Protein 3WWH (pdb70)

Foldseek 3Di:
DPPDQQVRQDFADDLVDPLAHADDDGWDRVQQLAQKWKAWPRDTGHPVPQDDDCLFCCNVVVQKFKFKWKAGQQWIFQLVVGLVLRCVLCVVSVHDAPDDSVRVVVVQLVSCVSNVRRIKIKMKMKTLAAAPDSPDDPSVRGHMTIMMMIHHQAALDGSVCLAWHFAEEEDDVAAQDDCVVPAQQTHGPPCPRQVVQVVVCVVLVGRWYFHHHPVQWTAAHSQKWKWFAAPQAIETADGRYHPAPLLVLLQVQSVVVPGHYYYDTHHPVRRLATQWMWIAHNRHRIGTHQHYPPRGRNPSGHDDSSVSSRSVRSVCSPDDDVTIHGRDD

Structure (mmCIF, N/CA/C/O backbone):
data_3WWH
#
_entry.id   3WWH
#
_cell.length_a   80.620
_cell.length_b   80.620
_cell.length_c   93.880
_cell.angle_alpha   90.00
_cell.angle_beta   90.00
_cell.angle_gamma   90.00
#
_symmetry.space_group_name_H-M   'P 42 21 2'
#
loop_
_entity.id
_entity.type
_entity.pdbx_description
1 polymer '(R)-amine transaminase'
2 non-polymer "PYRIDOXAL-5'-PHOSPHATE"
3 non-polymer GLYCEROL
4 water water
#
loop_
_atom_site.group_PDB
_atom_site.id
_atom_site.type_symbol
_atom_site.label_atom_id
_atom_site.label_alt_id
_atom_site.label_comp_id
_atom_site.label_asym_id
_atom_site.label_entity_id
_atom_site.label_seq_id
_atom_site.pdbx_PDB_ins_code
_atom_site.Cartn_x
_atom_site.Cartn_y
_atom_site.Cartn_z
_atom_site.occupancy
_atom_site.B_iso_or_equiv
_atom_site.auth_seq_id
_atom_site.auth_comp_id
_atom_site.auth_asym_id
_atom_site.auth_atom_id
_atom_site.pdbx_PDB_model_num
ATOM 1 N N . ALA A 1 2 ? 7.717 -8.324 41.260 1.00 42.10 2 ALA A N 1
ATOM 2 C CA . ALA A 1 2 ? 8.424 -7.947 40.001 1.00 41.48 2 ALA A CA 1
ATOM 3 C C . ALA A 1 2 ? 9.649 -7.082 40.296 1.00 41.04 2 ALA A C 1
ATOM 4 O O . ALA A 1 2 ? 9.589 -6.187 41.143 1.00 41.37 2 ALA A O 1
ATOM 6 N N . PHE A 1 3 ? 10.756 -7.366 39.605 1.00 40.13 3 PHE A N 1
ATOM 7 C CA . PHE A 1 3 ? 11.992 -6.571 39.708 1.00 40.39 3 PHE A CA 1
ATOM 8 C C . PHE A 1 3 ? 12.503 -6.484 41.149 1.00 42.20 3 PHE A C 1
ATOM 9 O O . PHE A 1 3 ? 12.712 -5.394 41.689 1.00 42.59 3 PHE A O 1
ATOM 17 N N . SER A 1 4 ? 12.717 -7.654 41.749 1.00 44.36 4 SER A N 1
ATOM 18 C CA . SER A 1 4 ? 13.015 -7.772 43.179 1.00 45.89 4 SER A CA 1
ATOM 19 C C . SER A 1 4 ? 14.510 -7.702 43.524 1.00 46.33 4 SER A C 1
ATOM 20 O O . SER A 1 4 ? 14.885 -7.876 44.684 1.00 46.08 4 SER A O 1
ATOM 23 N N . ALA A 1 5 ? 15.355 -7.438 42.529 1.00 46.64 5 ALA A N 1
ATOM 24 C CA . ALA A 1 5 ? 16.809 -7.448 42.722 1.00 47.07 5 ALA A CA 1
ATOM 25 C C . ALA A 1 5 ? 17.303 -6.310 43.630 1.00 47.66 5 ALA A C 1
ATOM 26 O O . ALA A 1 5 ? 17.032 -5.137 43.364 1.00 46.76 5 ALA A O 1
ATOM 28 N N . ASP A 1 6 ? 18.028 -6.672 44.695 1.00 47.90 6 ASP A N 1
ATOM 29 C CA . ASP A 1 6 ? 18.705 -5.702 45.570 1.00 48.36 6 ASP A CA 1
ATOM 30 C C . ASP A 1 6 ? 19.674 -4.825 44.778 1.00 46.96 6 ASP A C 1
ATOM 31 O O . ASP A 1 6 ? 20.052 -5.162 43.654 1.00 45.85 6 ASP A O 1
ATOM 36 N N . THR A 1 7 ? 20.095 -3.716 45.382 1.00 46.48 7 THR A N 1
ATOM 37 C CA . THR A 1 7 ? 21.012 -2.775 44.726 1.00 45.98 7 THR A CA 1
ATOM 38 C C . THR A 1 7 ? 22.292 -3.480 44.251 1.00 44.87 7 THR A C 1
ATOM 39 O O . THR A 1 7 ? 22.814 -3.177 43.178 1.00 44.82 7 THR A O 1
ATOM 43 N N . SER A 1 8 ? 22.779 -4.426 45.055 1.00 44.09 8 SER A N 1
ATOM 44 C CA . SER A 1 8 ? 23.988 -5.190 44.739 1.00 42.56 8 SER A CA 1
ATOM 45 C C . SER A 1 8 ? 23.816 -6.112 43.528 1.00 40.56 8 SER A C 1
ATOM 46 O O . SER A 1 8 ? 24.802 -6.510 42.905 1.00 41.03 8 SER A O 1
ATOM 49 N N . GLU A 1 9 ? 22.568 -6.450 43.207 1.00 37.32 9 GLU A N 1
ATOM 50 C CA . GLU A 1 9 ? 22.257 -7.367 42.111 1.00 35.29 9 GLU A CA 1
ATOM 51 C C . GLU A 1 9 ? 21.949 -6.632 40.810 1.00 32.61 9 GLU A C 1
ATOM 52 O O . GLU A 1 9 ? 21.858 -7.262 39.752 1.00 31.39 9 GLU A O 1
ATOM 58 N N . ILE A 1 10 ? 21.748 -5.318 40.885 1.00 29.52 10 ILE A N 1
ATOM 59 C CA . ILE A 1 10 ? 21.507 -4.529 39.678 1.00 27.62 10 ILE A CA 1
ATOM 60 C C . ILE A 1 10 ? 22.823 -4.399 38.916 1.00 26.55 10 ILE A C 1
ATOM 61 O O . ILE A 1 10 ? 23.849 -4.057 39.497 1.00 26.34 10 ILE A O 1
ATOM 66 N N . VAL A 1 11 ? 22.786 -4.699 37.623 1.00 25.01 11 VAL A N 1
ATOM 67 C CA . VAL A 1 11 ? 23.951 -4.568 36.751 1.00 24.59 11 VAL A CA 1
ATOM 68 C C . VAL A 1 11 ? 23.872 -3.194 36.089 1.00 23.33 11 VAL A C 1
ATOM 69 O O . VAL A 1 11 ? 22.970 -2.933 35.280 1.00 23.44 11 VAL A O 1
ATOM 73 N N . TYR A 1 12 ? 24.814 -2.322 36.439 1.00 22.31 12 TYR A N 1
ATOM 74 C CA . TYR A 1 12 ? 24.820 -0.948 35.953 1.00 22.02 12 TYR A CA 1
ATOM 75 C C . TYR A 1 12 ? 26.140 -0.504 35.309 1.00 21.62 12 TYR A C 1
ATOM 76 O O . TYR A 1 12 ? 26.237 0.630 34.848 1.00 20.86 12 TYR A O 1
ATOM 85 N N . THR A 1 13 ? 27.148 -1.382 35.292 1.00 21.90 13 THR A N 1
ATOM 86 C CA . THR A 1 13 ? 28.388 -1.159 34.536 1.00 22.36 13 THR A CA 1
ATOM 87 C C . THR A 1 13 ? 28.848 -2.429 33.840 1.00 22.85 13 THR A C 1
ATOM 88 O O . THR A 1 13 ? 28.428 -3.536 34.196 1.00 22.87 13 THR A O 1
ATOM 92 N N . HIS A 1 14 ? 29.698 -2.247 32.833 1.00 23.24 14 HIS A N 1
ATOM 93 C CA . HIS A 1 14 ? 30.314 -3.345 32.094 1.00 24.02 14 HIS A CA 1
ATOM 94 C C . HIS A 1 14 ? 31.724 -2.960 31.700 1.00 24.07 14 HIS A C 1
ATOM 95 O O . HIS A 1 14 ? 32.012 -1.774 31.497 1.00 24.01 14 HIS A O 1
ATOM 102 N N . ASP A 1 15 ? 32.589 -3.965 31.587 1.00 24.48 15 ASP A N 1
ATOM 103 C CA . ASP A 1 15 ? 33.845 -3.826 30.861 1.00 25.28 15 ASP A CA 1
ATOM 104 C C . ASP A 1 15 ? 33.515 -4.033 29.398 1.00 23.91 15 ASP A C 1
ATOM 105 O O . ASP A 1 15 ? 33.108 -5.125 29.006 1.00 24.39 15 ASP A O 1
ATOM 110 N N . THR A 1 16 ? 33.670 -2.983 28.592 1.00 22.52 16 THR A N 1
ATOM 111 C CA . THR A 1 16 ? 33.184 -2.998 27.211 1.00 21.99 16 THR A CA 1
ATOM 112 C C . THR A 1 16 ? 34.159 -3.636 26.234 1.00 21.74 16 THR A C 1
ATOM 113 O O . THR A 1 16 ? 33.760 -4.109 25.175 1.00 21.80 16 THR A O 1
ATOM 117 N N . GLY A 1 17 ? 35.443 -3.610 26.579 1.00 22.07 17 GLY A N 1
ATOM 118 C CA . GLY A 1 17 ? 36.487 -4.069 25.675 1.00 22.05 17 GLY A CA 1
ATOM 119 C C . GLY A 1 17 ? 36.742 -3.115 24.525 1.00 21.61 17 GLY A C 1
ATOM 120 O O . GLY A 1 17 ? 37.443 -3.461 23.574 1.00 21.84 17 GLY A O 1
ATOM 121 N N . LEU A 1 18 ? 36.152 -1.920 24.603 1.00 21.10 18 LEU A N 1
ATOM 122 C CA . LEU A 1 18 ? 36.267 -0.910 23.569 1.00 20.81 18 LEU A CA 1
ATOM 123 C C . LEU A 1 18 ? 36.799 0.350 24.225 1.00 21.04 18 LEU A C 1
ATOM 124 O O . LEU A 1 18 ? 36.200 0.855 25.172 1.00 21.06 18 LEU A O 1
ATOM 129 N N . ASP A 1 19 ? 37.925 0.852 23.736 1.00 21.58 19 ASP A N 1
ATOM 130 C CA . ASP A 1 19 ? 38.591 1.995 24.367 1.00 21.79 19 ASP A CA 1
ATOM 131 C C . ASP A 1 19 ? 37.756 3.273 24.369 1.00 20.96 19 ASP A C 1
ATOM 132 O O . ASP A 1 19 ? 38.005 4.150 25.182 1.00 20.69 19 ASP A O 1
ATOM 137 N N . TYR A 1 20 ? 36.788 3.382 23.455 1.00 20.44 20 TYR A N 1
ATOM 138 C CA . TYR A 1 20 ? 35.981 4.600 23.336 1.00 19.93 20 TYR A CA 1
ATOM 139 C C . TYR A 1 20 ? 34.647 4.506 24.089 1.00 19.05 20 TYR A C 1
ATOM 140 O O . TYR A 1 20 ? 33.898 5.469 24.102 1.00 18.68 20 TYR A O 1
ATOM 149 N N . ILE A 1 21 ? 34.350 3.362 24.711 1.00 18.44 21 ILE A N 1
ATOM 150 C CA . ILE A 1 21 ? 33.166 3.256 25.574 1.00 18.06 21 ILE A CA 1
ATOM 151 C C . ILE A 1 21 ? 33.593 2.833 26.971 1.00 17.86 21 ILE A C 1
ATOM 152 O O . ILE A 1 21 ? 33.995 1.699 27.182 1.00 17.85 21 ILE A O 1
ATOM 157 N N . THR A 1 22 ? 33.473 3.750 27.922 1.00 17.64 22 THR A N 1
ATOM 158 C CA . THR A 1 22 ? 33.882 3.492 29.293 1.00 17.72 22 THR A CA 1
ATOM 159 C C . THR A 1 22 ? 32.822 4.000 30.259 1.00 17.40 22 THR A C 1
ATOM 160 O O . THR A 1 22 ? 32.472 5.180 30.246 1.00 17.07 22 THR A O 1
ATOM 164 N N . TYR A 1 23 ? 32.315 3.090 31.088 1.00 17.16 23 TYR A N 1
ATOM 165 C CA . TYR A 1 23 ? 31.347 3.430 32.115 1.00 17.19 23 TYR A CA 1
ATOM 166 C C . TYR A 1 23 ? 32.028 4.208 33.245 1.00 17.80 23 TYR A C 1
ATOM 167 O O . TYR A 1 23 ? 33.251 4.210 33.363 1.00 17.69 23 TYR A O 1
ATOM 176 N N . SER A 1 24 ? 31.223 4.836 34.096 1.00 18.45 24 SER A N 1
ATOM 177 C CA . SER A 1 24 ? 31.720 5.511 35.276 1.00 19.43 24 SER A CA 1
ATOM 178 C C . SER A 1 24 ? 32.092 4.489 36.335 1.00 20.86 24 SER A C 1
ATOM 179 O O . SER A 1 24 ? 31.547 3.387 36.362 1.00 20.64 24 SER A O 1
ATOM 182 N N . ASP A 1 25 ? 33.039 4.869 37.189 1.00 22.68 25 ASP A N 1
ATOM 183 C CA . ASP A 1 25 ?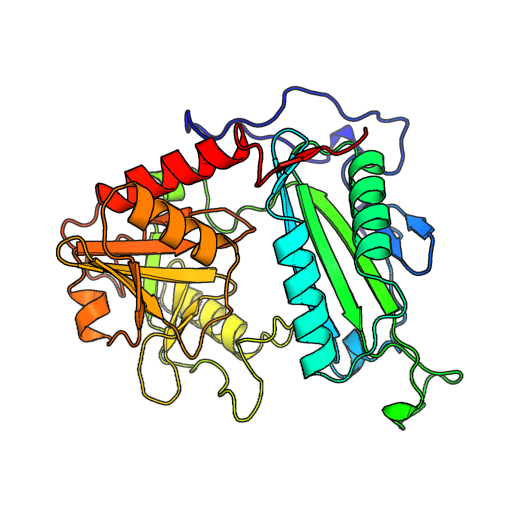 33.516 4.032 38.271 1.00 24.23 25 ASP A CA 1
ATOM 184 C C . ASP A 1 25 ? 32.901 4.563 39.564 1.00 23.79 25 ASP A C 1
ATOM 185 O O . ASP A 1 25 ? 33.324 5.602 40.075 1.00 24.60 25 ASP A O 1
ATOM 190 N N . TYR A 1 26 ? 31.883 3.858 40.056 1.00 23.52 26 TYR A N 1
ATOM 191 C CA . TYR A 1 26 ? 31.122 4.271 41.239 1.00 22.79 26 TYR A CA 1
ATOM 192 C C . TYR A 1 26 ? 30.264 3.131 41.785 1.00 23.74 26 TYR A C 1
ATOM 193 O O . TYR A 1 26 ? 30.042 2.124 41.108 1.00 23.63 26 TYR A O 1
ATOM 202 N N . GLU A 1 27 ? 29.784 3.309 43.013 1.00 24.60 27 GLU A N 1
ATOM 203 C CA . GLU A 1 27 ? 28.902 2.352 43.668 1.00 25.95 27 GLU A CA 1
ATOM 204 C C . GLU A 1 27 ? 27.548 3.005 43.920 1.00 25.30 27 GLU A C 1
ATOM 205 O O . GLU A 1 27 ? 27.479 4.191 44.224 1.00 24.89 27 GLU A O 1
ATOM 211 N N . LEU A 1 28 ? 26.480 2.225 43.779 1.00 24.63 28 LEU A N 1
ATOM 212 C CA . LEU A 1 28 ? 25.138 2.663 44.153 1.00 24.37 28 LEU A CA 1
ATOM 213 C C . LEU A 1 28 ? 25.038 2.641 45.682 1.00 25.08 28 LEU A C 1
ATOM 214 O O . LEU A 1 28 ? 25.703 1.837 46.333 1.00 26.51 28 LEU A O 1
ATOM 219 N N . ASP A 1 29 ? 24.239 3.540 46.250 1.00 24.99 29 ASP A N 1
ATOM 220 C CA . ASP A 1 29 ? 24.008 3.583 47.693 1.00 25.28 29 ASP A CA 1
ATOM 221 C C . ASP A 1 29 ? 22.905 2.583 48.034 1.00 25.31 29 ASP A C 1
ATOM 222 O O . ASP A 1 29 ? 21.761 2.761 47.631 1.00 24.55 29 ASP A O 1
ATOM 227 N N . PRO A 1 30 ? 23.240 1.522 48.785 1.00 26.01 30 PRO A N 1
ATOM 228 C CA . PRO A 1 30 ? 22.213 0.527 49.083 1.00 25.95 30 PRO A CA 1
ATOM 229 C C . PRO A 1 30 ? 21.107 1.034 50.001 1.00 25.19 30 PRO A C 1
ATOM 230 O O . PRO A 1 30 ? 20.042 0.426 50.049 1.00 26.15 30 PRO A O 1
ATOM 234 N N . ALA A 1 31 ? 21.353 2.132 50.710 1.00 24.09 31 ALA A N 1
ATOM 235 C CA . ALA A 1 31 ? 20.326 2.735 51.553 1.00 23.78 31 ALA A CA 1
ATOM 236 C C . ALA A 1 31 ? 19.298 3.553 50.762 1.00 22.64 31 ALA A C 1
ATOM 237 O O . ALA A 1 31 ? 18.308 3.990 51.320 1.00 23.48 31 ALA A O 1
ATOM 239 N N . ASN A 1 32 ? 19.528 3.748 49.465 1.00 21.60 32 ASN A N 1
ATOM 240 C CA . ASN A 1 32 ? 18.604 4.493 48.620 1.00 20.44 32 ASN A CA 1
ATOM 241 C C . ASN A 1 32 ? 17.743 3.497 47.836 1.00 19.80 32 ASN A C 1
ATOM 242 O O . ASN A 1 32 ? 18.272 2.808 46.978 1.00 19.24 32 ASN A O 1
ATOM 247 N N . PRO A 1 33 ? 16.434 3.394 48.149 1.00 19.19 33 PRO A N 1
ATOM 248 C CA . PRO A 1 33 ? 15.546 2.425 47.489 1.00 18.61 33 PRO A CA 1
ATOM 249 C C . PRO A 1 33 ? 15.375 2.653 45.986 1.00 17.85 33 PRO A C 1
ATOM 250 O O . PRO A 1 33 ? 14.953 1.739 45.284 1.00 17.87 33 PRO A O 1
ATOM 254 N N . LEU A 1 34 ? 15.679 3.863 45.522 1.00 17.03 34 LEU A N 1
ATOM 255 C CA . LEU A 1 34 ? 15.597 4.201 44.099 1.00 16.41 34 LEU A CA 1
A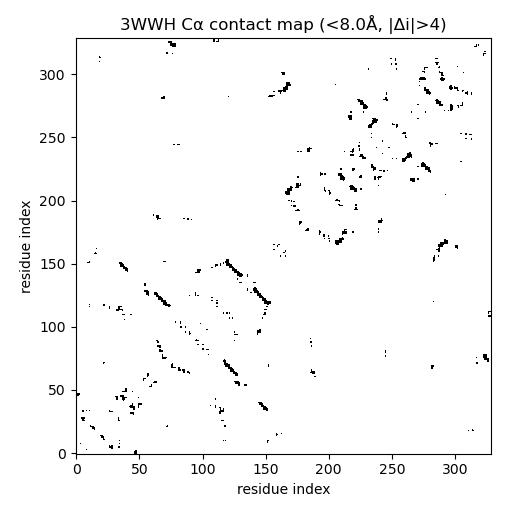TOM 256 C C . LEU A 1 34 ? 16.919 4.020 43.356 1.00 16.04 34 LEU A C 1
ATOM 257 O O . LEU A 1 34 ? 16.967 4.134 42.131 1.00 15.51 34 LEU A O 1
ATOM 262 N N . ALA A 1 35 ? 17.996 3.733 44.073 1.00 15.81 35 ALA A N 1
ATOM 263 C CA . ALA A 1 35 ? 19.290 3.516 43.443 1.00 15.63 35 ALA A CA 1
ATOM 264 C C . ALA A 1 35 ? 19.210 2.402 42.396 1.00 15.35 35 ALA A C 1
ATOM 265 O O . ALA A 1 35 ? 18.694 1.315 42.666 1.00 15.90 35 ALA A O 1
ATOM 267 N N . GLY A 1 36 ? 19.698 2.696 41.196 1.00 14.71 36 GLY A N 1
ATOM 268 C CA . GLY A 1 36 ? 19.816 1.715 40.126 1.00 14.29 36 GLY A CA 1
ATOM 269 C C . GLY A 1 36 ? 18.630 1.634 39.186 1.00 13.85 36 GLY A C 1
ATOM 270 O O . GLY A 1 36 ? 18.676 0.904 38.194 1.00 13.81 36 GLY A O 1
ATOM 271 N N . GLY A 1 37 ? 17.568 2.381 39.487 1.00 13.56 37 GLY A N 1
ATOM 272 C CA . GLY A 1 37 ? 16.378 2.388 38.638 1.00 13.29 37 GLY A CA 1
ATOM 273 C C . GLY A 1 37 ? 15.144 2.880 39.365 1.00 13.21 37 GLY A C 1
ATOM 274 O O . GLY A 1 37 ? 14.947 2.584 40.541 1.00 13.22 37 GLY A O 1
ATOM 275 N N . ALA A 1 38 ? 14.323 3.663 38.683 1.00 13.08 38 ALA A N 1
ATOM 276 C CA . ALA A 1 38 ? 13.115 4.208 39.273 1.00 13.04 38 ALA A CA 1
ATOM 277 C C . ALA A 1 38 ? 12.219 4.761 38.181 1.00 12.93 38 ALA A C 1
ATOM 278 O O . ALA A 1 38 ? 12.629 4.878 37.018 1.00 12.85 38 ALA A O 1
ATOM 280 N N . ALA A 1 39 ? 11.001 5.107 38.573 1.00 12.96 39 ALA A N 1
ATOM 281 C CA . ALA A 1 39 ? 10.019 5.703 37.691 1.00 12.99 39 ALA A CA 1
ATOM 282 C C . ALA A 1 39 ? 9.394 6.927 38.327 1.00 13.23 39 ALA A C 1
ATOM 283 O O . ALA A 1 39 ? 9.403 7.070 39.561 1.00 13.44 39 ALA A O 1
ATOM 285 N N . TRP A 1 40 ? 8.851 7.802 37.489 1.00 13.32 40 TRP A N 1
ATOM 286 C CA . TRP A 1 40 ? 8.044 8.929 37.949 1.00 13.69 40 TRP A CA 1
ATOM 287 C C . TRP A 1 40 ? 6.660 8.724 37.360 1.00 13.90 40 TRP A C 1
ATOM 288 O O . TRP A 1 40 ? 6.473 8.735 36.147 1.00 13.59 40 TRP A O 1
ATOM 299 N N . ILE A 1 41 ? 5.696 8.483 38.236 1.00 14.28 41 ILE A N 1
ATOM 300 C CA . ILE A 1 41 ? 4.325 8.209 37.828 1.00 14.60 41 ILE A CA 1
ATOM 301 C C . ILE A 1 41 ? 3.370 8.971 38.720 1.00 15.42 41 ILE A C 1
ATOM 302 O O . ILE A 1 41 ? 3.417 8.818 39.939 1.00 15.18 41 ILE A O 1
ATOM 307 N N . GLU A 1 42 ? 2.515 9.789 38.113 1.00 16.07 42 GLU A N 1
ATOM 308 C CA . GLU A 1 42 ? 1.539 10.589 38.866 1.00 17.42 42 GLU A CA 1
ATOM 309 C C . GLU A 1 42 ? 2.141 11.333 40.058 1.00 17.27 42 GLU A C 1
ATOM 310 O O . GLU A 1 42 ? 1.565 11.357 41.160 1.00 17.01 42 GLU A O 1
ATOM 316 N N . GLY A 1 43 ? 3.306 11.940 39.842 1.00 17.12 43 GLY A N 1
ATOM 317 C CA . GLY A 1 43 ? 3.946 12.783 40.865 1.00 17.02 43 GLY A CA 1
ATOM 318 C C . GLY A 1 43 ? 4.852 12.071 41.862 1.00 16.75 43 GLY A C 1
ATOM 319 O O . GLY A 1 43 ? 5.535 12.728 42.657 1.00 17.82 43 GLY A O 1
ATOM 320 N N . ALA A 1 44 ? 4.871 10.739 41.832 1.00 16.37 44 ALA A N 1
ATOM 321 C CA . ALA A 1 44 ? 5.688 9.963 42.759 1.00 16.04 44 ALA A CA 1
ATOM 322 C C . ALA A 1 44 ? 6.905 9.380 42.058 1.00 15.64 44 ALA A C 1
ATOM 323 O O . ALA A 1 44 ? 6.809 8.894 40.928 1.00 15.74 44 ALA A O 1
ATOM 325 N N . PHE A 1 45 ? 8.042 9.457 42.739 1.00 15.49 45 PHE A N 1
ATOM 326 C CA . PHE A 1 45 ? 9.245 8.711 42.382 1.00 14.96 45 PHE A CA 1
ATOM 327 C C . PHE A 1 45 ? 9.207 7.373 43.123 1.00 15.11 45 PHE A C 1
ATOM 328 O O . PHE A 1 45 ? 9.181 7.338 44.355 1.00 15.21 45 PHE A O 1
ATOM 336 N N . VAL A 1 46 ? 9.243 6.274 42.379 1.00 14.89 46 VAL A N 1
ATOM 337 C CA . VAL A 1 46 ? 8.999 4.939 42.928 1.00 14.93 46 VAL A CA 1
ATOM 338 C C . VAL A 1 46 ? 9.998 3.940 42.356 1.00 14.93 46 VAL A C 1
ATOM 339 O O . VAL A 1 46 ? 10.457 4.115 41.214 1.00 14.56 46 VAL A O 1
ATOM 343 N N . PRO A 1 47 ? 10.329 2.882 43.120 1.00 15.06 47 PRO A N 1
ATOM 344 C CA . PRO A 1 47 ? 11.194 1.846 42.564 1.00 15.13 47 PRO A CA 1
ATOM 345 C C . PRO A 1 47 ? 10.480 1.046 41.474 1.00 15.39 47 PRO A C 1
ATOM 346 O O . PRO A 1 47 ? 9.251 1.045 41.417 1.00 15.04 47 PRO A O 1
ATOM 350 N N . PRO A 1 48 ? 11.246 0.346 40.628 1.00 15.97 48 PRO A N 1
ATOM 351 C CA . PRO A 1 48 ? 10.611 -0.375 39.525 1.00 16.28 48 PRO A CA 1
ATOM 352 C C . PRO A 1 48 ? 9.550 -1.385 39.950 1.00 16.90 48 PRO A C 1
ATOM 353 O O . PRO A 1 48 ? 8.549 -1.533 39.252 1.00 16.76 48 PRO A O 1
ATOM 357 N N . SER A 1 49 ? 9.767 -2.061 41.073 1.00 17.79 49 SER A N 1
ATOM 358 C CA . SER A 1 49 ? 8.760 -2.973 41.645 1.00 18.84 49 SER A CA 1
ATOM 359 C C . SER A 1 49 ? 7.399 -2.322 41.911 1.00 19.15 49 SER A C 1
ATOM 360 O O . SER A 1 49 ? 6.386 -3.017 41.921 1.00 19.81 49 SER A O 1
ATOM 363 N N . GLU A 1 50 ? 7.372 -1.005 42.095 1.00 19.52 50 GLU A N 1
ATOM 364 C CA . GLU A 1 50 ? 6.141 -0.276 42.384 1.00 20.69 50 GLU A CA 1
ATOM 365 C C . GLU A 1 50 ? 5.711 0.626 41.237 1.00 19.21 50 GLU A C 1
ATOM 366 O O . GLU A 1 50 ? 4.779 1.412 41.391 1.00 19.59 50 GLU A O 1
ATOM 372 N N . ALA A 1 51 ? 6.369 0.496 40.088 1.00 17.70 51 ALA A N 1
ATOM 373 C CA . ALA A 1 51 ? 6.141 1.393 38.948 1.00 16.80 51 ALA A CA 1
ATOM 374 C C . ALA A 1 51 ? 5.007 0.872 38.077 1.00 16.32 51 ALA A C 1
ATOM 375 O O . ALA A 1 51 ? 5.208 0.024 37.216 1.00 15.74 51 ALA A O 1
ATOM 377 N N . ARG A 1 52 ? 3.807 1.394 38.305 1.00 16.24 52 ARG A N 1
ATOM 378 C CA . ARG A 1 52 ? 2.604 0.841 37.697 1.00 16.00 52 ARG A CA 1
ATOM 379 C C . ARG A 1 52 ? 1.692 1.977 37.224 1.00 15.39 52 ARG A C 1
ATOM 380 O O . ARG A 1 52 ? 1.633 3.027 37.857 1.00 15.37 52 ARG A O 1
ATOM 388 N N . ILE A 1 53 ? 1.039 1.774 36.082 1.00 14.46 53 ILE A N 1
ATOM 389 C CA . ILE A 1 53 ? 0.134 2.751 35.502 1.00 14.00 53 ILE A CA 1
ATOM 390 C C . ILE A 1 53 ? -1.288 2.192 35.478 1.00 13.77 53 ILE A C 1
ATOM 391 O O . ILE A 1 53 ? -1.472 0.967 35.460 1.00 13.75 53 ILE A O 1
ATOM 396 N N . SER A 1 54 ? -2.295 3.061 35.461 1.00 13.47 54 SER A N 1
ATOM 397 C CA . SER A 1 54 ? -3.683 2.598 35.416 1.00 13.50 54 SER A CA 1
ATOM 398 C C . SER A 1 54 ? -3.915 1.735 34.186 1.00 13.31 54 SER A C 1
ATOM 399 O O . SER A 1 54 ? -3.538 2.111 33.066 1.00 13.04 54 SER A O 1
ATOM 402 N N . ILE A 1 55 ? -4.560 0.585 34.385 1.00 13.32 55 ILE A N 1
ATOM 403 C CA . ILE A 1 55 ? -4.946 -0.264 33.262 1.00 13.18 55 ILE A CA 1
ATOM 404 C C . ILE A 1 55 ? -5.928 0.454 32.328 1.00 13.30 55 ILE A C 1
ATOM 405 O O . ILE A 1 55 ? -6.078 0.086 31.161 1.00 12.88 55 ILE A O 1
ATOM 410 N N . PHE A 1 56 ? -6.584 1.495 32.832 1.00 13.44 56 PHE A N 1
ATOM 411 C CA . PHE A 1 56 ? -7.535 2.276 32.044 1.00 13.83 56 PHE A CA 1
ATOM 412 C C . PHE A 1 56 ? -6.905 3.422 31.261 1.00 13.85 56 PHE A C 1
ATOM 413 O O . PHE A 1 56 ? -7.595 4.132 30.546 1.00 14.20 56 PHE A O 1
ATOM 421 N N . ASP A 1 57 ? -5.602 3.593 31.393 1.00 13.74 57 ASP A N 1
ATOM 422 C CA . ASP A 1 57 ? -4.902 4.595 30.596 1.00 13.65 57 ASP A CA 1
ATOM 423 C C . ASP A 1 57 ? -4.998 4.195 29.120 1.00 13.47 57 ASP A C 1
ATOM 424 O O . ASP A 1 57 ? -4.711 3.054 28.738 1.00 13.28 57 ASP A O 1
ATOM 429 N N . GLN A 1 58 ? -5.390 5.152 28.297 1.00 13.53 58 GLN A N 1
ATOM 430 C CA . GLN A 1 58 ? -5.536 4.919 26.860 1.00 13.46 58 GLN A CA 1
ATOM 431 C C . GLN A 1 58 ? -4.202 4.648 26.173 1.00 12.98 58 GLN A C 1
ATOM 432 O O . GLN A 1 58 ? -4.167 4.095 25.067 1.00 12.75 58 GLN A O 1
ATOM 438 N N . GLY A 1 59 ? -3.109 5.041 26.822 1.00 12.71 59 GLY A N 1
ATOM 439 C CA . GLY A 1 59 ? -1.788 4.629 26.383 1.00 12.31 59 GLY A CA 1
ATOM 440 C C . GLY A 1 59 ? -1.610 3.116 26.331 1.00 12.18 59 GLY A C 1
ATOM 441 O O . GLY A 1 59 ? -0.815 2.606 25.541 1.00 11.99 59 GLY A O 1
ATOM 442 N N . TYR A 1 60 ? -2.324 2.402 27.203 1.00 12.24 60 TYR A N 1
ATOM 443 C CA . TYR A 1 60 ? -2.405 0.945 27.142 1.00 12.23 60 TYR A CA 1
ATOM 444 C C . TYR A 1 60 ? -3.557 0.533 26.214 1.00 12.57 60 TYR A C 1
ATOM 445 O O . TYR A 1 60 ? -3.339 -0.117 25.195 1.00 12.56 60 TYR A O 1
ATOM 454 N N . LEU A 1 61 ? -4.775 0.952 26.540 1.00 13.04 61 LEU A N 1
ATOM 455 C CA . LEU A 1 61 ? -5.972 0.383 25.903 1.00 13.43 61 LEU A CA 1
ATOM 456 C C . LEU A 1 61 ? -6.102 0.646 24.412 1.00 13.54 61 LEU A C 1
ATOM 457 O O . LEU A 1 61 ? -6.758 -0.123 23.710 1.00 13.60 61 LEU A O 1
ATOM 462 N N . HIS A 1 62 ? -5.510 1.738 23.937 1.00 13.52 62 HIS A N 1
ATOM 463 C CA . HIS A 1 62 ? -5.515 2.045 22.510 1.00 13.64 62 HIS A CA 1
ATOM 464 C C . HIS A 1 62 ? -4.167 2.534 21.990 1.00 13.22 62 HIS A C 1
ATOM 465 O O . HIS A 1 62 ? -4.098 3.182 20.937 1.00 12.89 62 HIS A O 1
ATOM 472 N N . SER A 1 63 ? -3.097 2.175 22.692 1.00 12.81 63 SER A N 1
ATOM 473 C CA . SER A 1 63 ? -1.740 2.666 22.410 1.00 12.62 63 SER A CA 1
ATOM 474 C C . SER A 1 63 ? -1.747 4.141 21.988 1.00 12.52 63 SER A C 1
ATOM 475 O O . SER A 1 63 ? -1.086 4.555 21.020 1.00 12.43 63 SER A O 1
ATOM 478 N N . ASP A 1 64 ? -2.511 4.928 22.730 1.00 12.42 64 ASP A N 1
ATOM 479 C CA . ASP A 1 64 ? -2.739 6.317 22.420 1.00 12.44 64 ASP A CA 1
ATOM 480 C C . ASP A 1 64 ? -1.719 7.129 23.199 1.00 12.11 64 ASP A C 1
ATOM 481 O O . ASP A 1 64 ? -2.027 7.745 24.234 1.00 11.96 64 ASP A O 1
ATOM 486 N N . VAL A 1 65 ? -0.500 7.100 22.689 1.00 11.91 65 VAL A N 1
ATOM 487 C CA . VAL A 1 65 ? 0.666 7.563 23.407 1.00 11.82 65 VAL A CA 1
ATOM 488 C C . VAL A 1 65 ? 1.829 7.815 22.447 1.00 11.64 65 VAL A C 1
ATOM 489 O O . VAL A 1 65 ? 1.972 7.128 21.445 1.00 11.41 65 VAL A O 1
ATOM 493 N N . THR A 1 66 ? 2.660 8.798 22.785 1.00 11.54 66 THR A N 1
ATOM 494 C CA . THR A 1 66 ? 3.948 8.974 22.117 1.00 11.39 66 THR A CA 1
ATOM 495 C C . THR A 1 66 ? 5.024 9.009 23.205 1.00 11.39 66 THR A C 1
ATOM 496 O O . THR A 1 66 ? 4.712 9.071 24.393 1.00 11.63 66 THR A O 1
ATOM 500 N N . TYR A 1 67 ? 6.280 8.961 22.797 1.00 11.38 67 TYR A N 1
ATOM 501 C CA . TYR A 1 67 ? 7.371 8.917 23.770 1.00 11.26 67 TYR A CA 1
ATOM 502 C C . TYR A 1 67 ? 8.683 9.313 23.150 1.00 11.17 67 TYR A C 1
ATOM 503 O O . TYR A 1 67 ? 8.795 9.459 21.956 1.00 11.20 67 TYR A O 1
ATOM 512 N N . THR A 1 68 ? 9.682 9.482 23.998 1.00 11.01 68 THR A N 1
ATOM 513 C CA . THR A 1 68 ? 11.045 9.452 23.568 1.00 11.01 68 THR A CA 1
ATOM 514 C C . THR A 1 68 ? 11.895 8.753 24.592 1.00 11.01 68 THR A C 1
ATOM 515 O O . THR A 1 68 ? 11.488 8.615 25.742 1.00 10.99 68 THR A O 1
ATOM 519 N N . VAL A 1 69 ? 13.061 8.294 24.167 1.00 10.93 69 VAL A N 1
ATOM 520 C CA . VAL A 1 69 ? 14.069 7.785 25.079 1.00 10.97 69 VAL A CA 1
ATOM 521 C C . VAL A 1 69 ? 15.335 8.618 24.885 1.00 11.04 69 VAL A C 1
ATOM 522 O O . VAL A 1 69 ? 15.867 8.702 23.766 1.00 11.23 69 VAL A O 1
ATOM 526 N N . PHE A 1 70 ? 15.824 9.230 25.963 1.00 11.29 70 PHE A N 1
ATOM 527 C CA . PHE A 1 70 ? 17.141 9.837 25.942 1.00 11.35 70 PHE A CA 1
ATOM 528 C C . PHE A 1 70 ? 18.042 9.009 26.841 1.00 11.56 70 PHE A C 1
ATOM 529 O O . PHE A 1 70 ? 17.556 8.185 27.621 1.00 11.55 70 PHE A O 1
ATOM 537 N N . HIS A 1 71 ? 19.345 9.200 26.698 1.00 11.85 71 HIS A N 1
ATOM 538 C CA . HIS A 1 71 ? 20.284 8.488 27.531 1.00 12.06 71 HIS A CA 1
ATOM 539 C C . HIS A 1 71 ? 21.165 9.469 28.271 1.00 12.21 71 HIS A C 1
ATOM 540 O O . HIS A 1 71 ? 21.254 10.632 27.914 1.00 12.09 71 HIS A O 1
ATOM 547 N N . VAL A 1 72 ? 21.755 8.959 29.337 1.00 12.23 72 VAL A N 1
ATOM 548 C CA . VAL A 1 72 ? 22.738 9.653 30.143 1.00 12.50 72 VAL A CA 1
ATOM 549 C C . VAL A 1 72 ? 24.023 8.850 30.036 1.00 12.50 72 VAL A C 1
ATOM 550 O O . VAL A 1 72 ? 24.001 7.624 30.132 1.00 12.25 72 VAL A O 1
ATOM 554 N N . TRP A 1 73 ? 25.136 9.540 29.825 1.00 12.66 73 TRP A N 1
ATOM 555 C CA . TRP A 1 73 ? 26.449 8.907 29.744 1.00 13.02 73 TRP A CA 1
ATOM 556 C C . TRP A 1 73 ? 27.450 9.712 30.552 1.00 13.48 73 TRP A C 1
ATOM 557 O O . TRP A 1 73 ? 27.538 10.919 30.394 1.00 13.50 73 TRP A O 1
ATOM 568 N N . ASN A 1 74 ? 28.201 9.032 31.415 1.00 13.85 74 ASN A N 1
ATOM 569 C CA . ASN A 1 74 ? 29.143 9.706 32.306 1.00 14.24 74 ASN A CA 1
ATOM 570 C C . ASN A 1 74 ? 28.509 10.932 32.987 1.00 14.06 74 ASN A C 1
ATOM 571 O O . ASN A 1 74 ? 29.115 12.007 33.060 1.00 14.32 74 ASN A O 1
ATOM 576 N N . GLY A 1 75 ? 27.275 10.756 33.460 1.00 13.97 75 GLY A N 1
ATOM 577 C CA . GLY A 1 75 ? 26.557 11.771 34.240 1.00 13.95 75 GLY A CA 1
ATOM 578 C C . GLY A 1 75 ? 25.930 12.928 33.477 1.00 14.07 75 GLY A C 1
ATOM 579 O O . GLY A 1 75 ? 25.460 13.889 34.080 1.00 14.35 75 GLY A O 1
ATOM 580 N N . ASN A 1 76 ? 25.917 12.846 32.150 1.00 14.07 76 ASN A N 1
ATOM 581 C CA . ASN A 1 76 ? 25.364 13.899 31.303 1.00 14.16 76 ASN A CA 1
ATOM 582 C C . ASN A 1 76 ? 24.292 13.319 30.389 1.00 13.82 76 ASN A C 1
ATOM 583 O O . ASN A 1 76 ? 24.530 12.331 29.701 1.00 13.82 76 ASN A O 1
ATOM 588 N N . ALA A 1 77 ? 23.127 13.960 30.365 1.00 13.57 77 ALA A N 1
ATOM 589 C CA . ALA A 1 77 ? 22.095 13.633 29.392 1.00 13.39 77 ALA A CA 1
ATOM 590 C C . ALA A 1 77 ? 22.576 14.092 28.033 1.00 13.42 77 ALA A C 1
ATOM 591 O O . ALA A 1 77 ? 23.201 15.144 27.922 1.00 13.44 77 ALA A O 1
ATOM 593 N N . PHE A 1 78 ? 22.283 13.293 27.010 1.00 13.32 78 PHE A N 1
ATOM 594 C CA . PHE A 1 78 ? 22.702 13.556 25.646 1.00 13.44 78 PHE A CA 1
ATOM 595 C C . PHE A 1 78 ? 21.548 14.074 24.777 1.00 13.35 78 PHE A C 1
ATOM 596 O O . PHE A 1 78 ? 20.539 13.384 24.567 1.00 13.14 78 PHE A O 1
ATOM 604 N N . ARG A 1 79 ? 21.700 15.306 24.302 1.00 13.36 79 ARG A N 1
ATOM 605 C CA . ARG A 1 79 ? 20.719 15.977 23.444 1.00 13.30 79 ARG A CA 1
ATOM 606 C C . ARG A 1 79 ? 19.314 15.982 24.031 1.00 13.15 79 ARG A C 1
ATOM 607 O O . ARG A 1 79 ? 18.332 15.701 23.349 1.00 12.89 79 ARG A O 1
ATOM 615 N N . LEU A 1 80 ? 19.229 16.317 25.312 1.00 13.31 80 LEU A N 1
ATOM 616 C CA . LEU A 1 80 ? 17.954 16.345 26.011 1.00 13.47 80 LEU A CA 1
ATOM 617 C C . LEU A 1 80 ? 16.984 17.358 25.388 1.00 13.93 80 LEU A C 1
ATOM 618 O O . LEU A 1 80 ? 15.815 17.059 25.209 1.00 13.87 80 LEU A O 1
ATOM 623 N N . ASP A 1 81 ? 17.466 18.547 25.034 1.00 14.52 81 ASP A N 1
ATOM 624 C CA . ASP A 1 81 ? 16.579 19.548 24.446 1.00 15.31 81 ASP A CA 1
ATOM 625 C C . ASP A 1 81 ? 15.943 19.020 23.159 1.00 14.93 81 ASP A C 1
ATOM 626 O O . ASP A 1 81 ? 14.733 19.167 22.965 1.00 14.87 81 ASP A O 1
ATOM 631 N N . ASP A 1 82 ? 16.755 18.410 22.293 1.00 14.86 82 ASP A N 1
ATOM 632 C CA . ASP A 1 82 ? 16.262 17.837 21.033 1.00 14.89 82 ASP A CA 1
ATOM 633 C C . ASP A 1 82 ? 15.196 16.771 21.309 1.00 14.20 82 ASP A C 1
ATOM 634 O O . ASP A 1 82 ? 14.146 16.727 20.666 1.00 14.07 82 ASP A O 1
ATOM 639 N N . HIS A 1 83 ? 15.453 15.926 22.303 1.00 13.73 83 HIS A N 1
ATOM 640 C CA . HIS A 1 83 ? 14.530 14.857 22.640 1.00 13.33 83 HIS A CA 1
ATOM 641 C C . HIS A 1 83 ? 13.170 15.353 23.102 1.00 13.38 83 HIS A C 1
ATOM 642 O O . HIS A 1 83 ? 12.148 14.863 22.652 1.00 13.08 83 HIS A O 1
ATOM 649 N N . ILE A 1 84 ? 13.156 16.302 24.030 1.00 13.80 84 ILE A N 1
ATOM 650 C CA . ILE A 1 84 ? 11.897 16.812 24.555 1.00 14.08 84 ILE A CA 1
ATOM 651 C C . ILE A 1 84 ? 11.178 17.664 23.489 1.00 14.56 84 ILE A C 1
ATOM 652 O O . ILE A 1 84 ? 9.952 17.651 23.402 1.00 14.40 84 ILE A O 1
ATOM 657 N N . GLU A 1 85 ? 11.938 18.356 22.643 1.00 15.13 85 GLU A N 1
ATOM 658 C CA . GLU A 1 85 ? 11.328 19.062 21.515 1.00 16.06 85 GLU A CA 1
ATOM 659 C C . GLU A 1 85 ? 10.606 18.069 20.602 1.00 14.97 85 GLU A C 1
ATOM 660 O O . GLU A 1 85 ? 9.479 18.312 20.175 1.00 14.88 85 GLU A O 1
ATOM 666 N N . ARG A 1 86 ? 11.249 16.946 20.299 1.00 13.91 86 ARG A N 1
ATOM 667 C CA . ARG A 1 86 ? 10.620 15.939 19.437 1.00 13.25 86 ARG A CA 1
ATOM 668 C C . ARG A 1 86 ? 9.407 15.306 20.093 1.00 12.99 86 ARG A C 1
ATOM 669 O O . ARG A 1 86 ? 8.366 15.135 19.461 1.00 12.78 86 ARG A O 1
ATOM 677 N N . LEU A 1 87 ? 9.530 14.986 21.380 1.00 12.65 87 LEU A N 1
ATOM 678 C CA . LEU A 1 87 ? 8.420 14.413 22.119 1.00 12.65 87 LEU A CA 1
ATOM 679 C C . LEU A 1 87 ? 7.190 15.312 22.036 1.00 12.73 87 LEU A C 1
ATOM 680 O O . LEU A 1 87 ? 6.086 14.840 21.779 1.00 12.65 87 LEU A O 1
ATOM 685 N N . PHE A 1 88 ? 7.387 16.613 22.227 1.00 12.84 88 PHE A N 1
ATOM 686 C CA . PHE A 1 88 ? 6.269 17.547 22.244 1.00 13.11 88 PHE A CA 1
ATOM 687 C C . PHE A 1 88 ? 5.690 17.759 20.850 1.00 13.26 88 PHE A C 1
ATOM 688 O O . PHE A 1 88 ? 4.477 17.911 20.708 1.00 13.39 88 PHE A O 1
ATOM 696 N N . SER A 1 89 ? 6.547 17.742 19.834 1.00 13.31 89 SER A N 1
ATOM 697 C CA . SER A 1 89 ? 6.086 17.797 18.442 1.00 13.44 89 SER A CA 1
ATOM 698 C C . SER A 1 89 ? 5.224 16.569 18.123 1.00 13.11 89 SER A C 1
ATOM 699 O O . SER A 1 89 ? 4.161 16.675 17.499 1.00 12.97 89 SER A O 1
ATOM 702 N N . ASN A 1 90 ? 5.679 15.408 18.598 1.00 12.77 90 ASN A N 1
ATOM 703 C CA . ASN A 1 90 ? 4.965 14.159 18.391 1.00 12.63 90 ASN A CA 1
ATOM 704 C C . ASN A 1 90 ? 3.625 14.155 19.120 1.00 12.85 90 ASN A C 1
ATOM 705 O O . ASN A 1 90 ? 2.626 13.695 18.577 1.00 12.84 90 ASN A O 1
ATOM 710 N N . ALA A 1 91 ? 3.593 14.682 20.350 1.00 13.18 91 ALA A N 1
ATOM 711 C CA . ALA A 1 91 ? 2.330 14.814 21.065 1.00 13.46 91 ALA A CA 1
ATOM 712 C C . ALA A 1 91 ? 1.344 15.668 20.270 1.00 14.13 91 ALA A C 1
ATOM 713 O O . ALA A 1 91 ? 0.187 15.285 20.088 1.00 13.70 91 ALA A O 1
ATOM 715 N N . GLU A 1 92 ? 1.829 16.802 19.773 1.00 14.88 92 GLU A N 1
ATOM 716 C CA . GLU A 1 92 ? 1.000 17.719 18.991 1.00 15.89 92 GLU A CA 1
ATOM 717 C C . GLU A 1 92 ? 0.459 17.037 17.742 1.00 15.36 92 GLU A C 1
ATOM 718 O O . GLU A 1 92 ? -0.712 17.226 17.386 1.00 15.28 92 GLU A O 1
ATOM 724 N N . SER A 1 93 ? 1.289 16.227 17.081 1.00 14.63 93 SER A N 1
ATOM 725 C CA . SER A 1 93 ? 0.824 15.446 15.922 1.00 14.45 93 SER A CA 1
ATOM 726 C C . SER A 1 93 ? -0.367 14.548 16.222 1.00 14.37 93 SER A C 1
ATOM 727 O O . SER A 1 93 ? -1.183 14.298 15.353 1.00 14.34 93 SER A O 1
ATOM 730 N N . MET A 1 94 ? -0.433 14.044 17.455 1.00 14.34 94 MET A N 1
ATOM 731 C CA . MET A 1 94 ? -1.526 13.172 17.910 1.00 14.49 94 MET A CA 1
ATOM 732 C C . MET A 1 94 ? -2.656 13.936 18.594 1.00 14.81 94 MET A C 1
ATOM 733 O O . MET A 1 94 ? -3.645 13.326 19.026 1.00 14.63 94 MET A O 1
ATOM 738 N N . ARG A 1 95 ? -2.503 15.263 18.676 1.00 15.09 95 ARG A N 1
ATOM 739 C CA . ARG A 1 95 ? -3.452 16.166 19.343 1.00 15.48 95 ARG A CA 1
ATOM 740 C C . ARG A 1 95 ? -3.517 15.877 20.846 1.00 15.64 95 ARG A C 1
ATOM 741 O O . ARG A 1 95 ? -4.532 16.113 21.494 1.00 15.65 95 ARG A O 1
ATOM 749 N N . ILE A 1 96 ? -2.437 15.336 21.388 1.00 15.66 96 ILE A N 1
ATOM 750 C CA . ILE A 1 96 ? -2.307 15.194 22.840 1.00 15.99 96 ILE A CA 1
ATOM 751 C C . ILE A 1 96 ? -1.669 16.471 23.349 1.00 16.52 96 ILE A C 1
ATOM 752 O O . ILE A 1 96 ? -0.626 16.898 22.840 1.00 16.43 96 ILE A O 1
ATOM 757 N N . ILE A 1 97 ? -2.294 17.071 24.358 1.00 17.18 97 ILE A N 1
ATOM 758 C CA . ILE A 1 97 ? -1.789 18.296 24.963 1.00 17.82 97 ILE A CA 1
ATOM 759 C C . ILE A 1 97 ? -1.064 17.921 26.256 1.00 17.65 97 ILE A C 1
ATOM 760 O O . ILE A 1 97 ? -1.701 17.543 27.231 1.00 17.41 97 ILE A O 1
ATOM 765 N N . PRO A 1 98 ? 0.275 18.003 26.269 1.00 17.35 98 PRO A N 1
ATOM 766 C CA . PRO A 1 98 ? 0.959 17.573 27.485 1.00 17.22 98 PRO A CA 1
ATOM 767 C C . PRO A 1 98 ? 0.533 18.380 28.721 1.00 17.57 98 PRO A C 1
ATOM 768 O O . PRO A 1 98 ? 0.361 19.588 28.620 1.00 17.90 98 PRO A O 1
ATOM 772 N N . PRO A 1 99 ? 0.369 17.711 29.870 1.00 17.70 99 PRO A N 1
ATOM 773 C CA . PRO A 1 99 ? -0.028 18.387 31.103 1.00 17.91 99 PRO A CA 1
ATOM 774 C C . PRO A 1 99 ? 1.133 19.124 31.795 1.00 18.28 99 PRO A C 1
ATOM 775 O O . PRO A 1 99 ? 0.942 19.767 32.828 1.00 19.19 99 PRO A O 1
ATOM 779 N N . LEU A 1 100 ? 2.334 19.023 31.230 1.00 18.20 100 LEU A N 1
ATOM 780 C CA . LEU A 1 100 ? 3.522 19.695 31.736 1.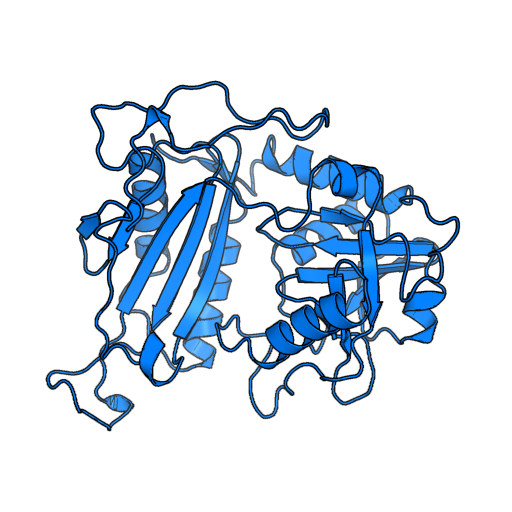00 18.32 100 LEU A CA 1
ATOM 781 C C . LEU A 1 100 ? 4.200 20.405 30.581 1.00 18.00 100 LEU A C 1
ATOM 782 O O . LEU A 1 100 ? 4.025 20.013 29.432 1.00 17.25 100 LEU A O 1
ATOM 787 N N . THR A 1 101 ? 4.962 21.451 30.879 1.00 17.75 101 THR A N 1
ATOM 788 C CA . THR A 1 101 ? 5.767 22.120 29.869 1.00 17.72 101 THR A CA 1
ATOM 789 C C . THR A 1 101 ? 7.041 21.333 29.579 1.00 17.64 101 THR A C 1
ATOM 790 O O . THR A 1 101 ? 7.416 20.430 30.337 1.00 17.27 101 THR A O 1
ATOM 794 N N . GLN A 1 102 ? 7.712 21.685 28.490 1.00 17.62 102 GLN A N 1
ATOM 795 C CA . GLN A 1 102 ? 8.988 21.058 28.159 1.00 17.75 102 GLN A CA 1
ATOM 796 C C . GLN A 1 102 ? 9.986 21.225 29.309 1.00 17.87 102 GLN A C 1
ATOM 797 O O . GLN A 1 102 ? 10.699 20.287 29.651 1.00 17.60 102 GLN A O 1
ATOM 803 N N . ASP A 1 103 ? 10.033 22.417 29.895 1.00 18.48 103 ASP A N 1
ATOM 804 C CA . ASP A 1 103 ? 10.973 22.688 30.985 1.00 19.07 103 ASP A CA 1
ATOM 805 C C . ASP A 1 103 ? 10.647 21.877 32.222 1.00 18.60 103 ASP A C 1
ATOM 806 O O . ASP A 1 103 ? 11.551 21.396 32.901 1.00 17.88 103 ASP A O 1
ATOM 811 N N . GLU A 1 104 ? 9.359 21.727 32.513 1.00 18.32 104 GLU A N 1
ATOM 812 C CA . GLU A 1 104 ? 8.909 20.885 33.626 1.00 17.92 104 GLU A CA 1
ATOM 813 C C . GLU A 1 104 ? 9.274 19.420 33.395 1.00 17.10 104 GLU A C 1
ATOM 814 O O . GLU A 1 104 ? 9.724 18.727 34.304 1.00 16.73 104 GLU A O 1
ATOM 820 N N . VAL A 1 105 ? 9.119 18.957 32.163 1.00 16.30 105 VAL A N 1
ATOM 821 C CA . VAL A 1 105 ? 9.470 17.575 31.834 1.00 15.88 105 VAL A CA 1
ATOM 822 C C . VAL A 1 105 ? 10.964 17.318 32.037 1.00 15.87 105 VAL A C 1
ATOM 823 O O . VAL A 1 105 ? 11.345 16.315 32.636 1.00 15.70 105 VAL A O 1
ATOM 827 N N . LYS A 1 106 ? 11.805 18.225 31.543 1.00 16.07 106 LYS A N 1
ATOM 828 C CA . LYS A 1 106 ? 13.254 18.120 31.698 1.00 16.47 106 LYS A CA 1
ATOM 829 C C . LYS A 1 106 ? 13.653 18.148 33.165 1.00 16.78 106 LYS A C 1
ATOM 830 O O . LYS A 1 106 ? 14.511 17.366 33.600 1.00 16.44 106 LYS A O 1
ATOM 836 N N . GLU A 1 107 ? 13.025 19.040 33.925 1.00 17.25 107 GLU A N 1
ATOM 837 C CA . GLU A 1 107 ? 13.294 19.136 35.371 1.00 17.90 107 GLU A CA 1
ATOM 838 C C . GLU A 1 107 ? 13.061 17.802 36.082 1.00 17.07 107 GLU A C 1
ATOM 839 O O . GLU A 1 107 ? 13.919 17.331 36.845 1.00 16.82 107 GLU A O 1
ATOM 845 N N . ILE A 1 108 ? 11.895 17.207 35.843 1.00 16.20 108 ILE A N 1
ATOM 846 C CA . ILE A 1 108 ? 11.532 15.957 36.492 1.00 15.51 108 ILE A CA 1
ATOM 847 C C . ILE A 1 108 ? 12.416 14.815 36.017 1.00 14.92 108 ILE A C 1
ATOM 848 O O . ILE A 1 108 ? 12.877 14.011 36.818 1.00 14.81 108 ILE A O 1
ATOM 853 N N . ALA A 1 109 ? 12.657 14.739 34.712 1.00 14.32 109 ALA A N 1
ATOM 854 C CA . ALA A 1 109 ? 13.486 13.668 34.157 1.00 14.04 109 ALA A CA 1
ATOM 855 C C . ALA A 1 109 ? 14.893 13.665 34.741 1.00 14.18 109 ALA A C 1
ATOM 856 O O . ALA A 1 109 ? 15.409 12.614 35.110 1.00 13.93 109 ALA A O 1
ATOM 858 N N . LEU A 1 110 ? 15.504 14.842 34.842 1.00 14.51 110 LEU A N 1
ATOM 859 C CA . LEU A 1 110 ? 16.847 14.953 35.399 1.00 14.81 110 LEU A CA 1
ATOM 860 C C . LEU A 1 110 ? 16.871 14.621 36.885 1.00 15.11 110 LEU A C 1
ATOM 861 O O . LEU A 1 110 ? 17.831 14.011 37.358 1.00 15.26 110 LEU A O 1
ATOM 866 N N . GLU A 1 111 ? 15.831 15.014 37.618 1.00 15.37 111 GLU A N 1
ATOM 867 C CA . GLU A 1 111 ? 15.717 14.656 39.040 1.00 16.01 111 GLU A CA 1
ATOM 868 C C . GLU A 1 111 ? 15.542 13.141 39.214 1.00 15.10 111 GLU A C 1
ATOM 869 O O . GLU A 1 111 ? 16.142 12.523 40.098 1.00 14.78 111 GLU A O 1
ATOM 875 N N . LEU A 1 112 ? 14.747 12.536 38.338 1.00 14.33 112 LEU A N 1
ATOM 876 C CA . LEU A 1 112 ? 14.575 11.095 38.359 1.00 13.91 112 LEU A CA 1
ATOM 877 C C . LEU A 1 112 ? 15.919 10.387 38.207 1.00 13.75 112 LEU A C 1
ATOM 878 O O . LEU A 1 112 ? 16.224 9.473 38.964 1.00 13.98 112 LEU A O 1
ATOM 883 N N . VAL A 1 113 ? 16.717 10.807 37.225 1.00 13.58 113 VAL A N 1
ATOM 884 C CA . VAL A 1 113 ? 18.019 10.184 37.015 1.00 13.41 113 VAL A CA 1
ATOM 885 C C . VAL A 1 113 ? 18.898 10.391 38.257 1.00 13.67 113 VAL A C 1
ATOM 886 O O . VAL A 1 113 ? 19.514 9.437 38.757 1.00 13.49 113 VAL A O 1
ATOM 890 N N . ALA A 1 114 ? 18.926 11.618 38.779 1.00 13.98 114 ALA A N 1
ATOM 891 C CA . ALA A 1 114 ? 19.664 11.878 40.032 1.00 14.46 114 ALA A CA 1
ATOM 892 C C . ALA A 1 114 ? 19.287 10.897 41.148 1.00 14.86 114 ALA A C 1
ATOM 893 O O . ALA A 1 114 ? 20.172 10.395 41.842 1.00 15.02 114 ALA A O 1
ATOM 895 N N . LYS A 1 115 ? 17.994 10.640 41.347 1.00 15.24 115 LYS A N 1
ATOM 896 C CA . LYS A 1 115 ? 17.557 9.721 42.418 1.00 15.80 115 LYS A CA 1
ATOM 897 C C . LYS A 1 115 ? 18.025 8.279 42.196 1.00 15.48 115 LYS A C 1
ATOM 898 O O . LYS A 1 115 ? 18.306 7.574 43.163 1.00 15.31 115 LYS A O 1
ATOM 904 N N . THR A 1 116 ? 18.124 7.847 40.931 1.00 14.95 116 THR A N 1
ATOM 905 C CA . THR A 1 116 ? 18.626 6.499 40.605 1.00 14.99 116 THR A CA 1
ATOM 906 C C . THR A 1 116 ? 20.138 6.377 40.813 1.00 15.19 116 THR A C 1
ATOM 907 O O . THR A 1 116 ? 20.662 5.266 40.902 1.00 15.52 116 THR A O 1
ATOM 911 N N . GLU A 1 117 ? 20.834 7.511 40.843 1.00 15.57 117 GLU A N 1
ATOM 912 C CA . GLU A 1 117 ? 22.299 7.562 40.934 1.00 15.74 117 GLU A CA 1
ATOM 913 C C . GLU A 1 117 ? 23.020 7.058 39.687 1.00 15.29 117 GLU A C 1
ATOM 914 O O . GLU A 1 117 ? 24.247 7.031 39.651 1.00 14.99 117 GLU A O 1
ATOM 920 N N . LEU A 1 118 ? 22.261 6.691 38.656 1.00 14.71 118 LEU A N 1
ATOM 921 C CA . LEU A 1 118 ? 22.853 6.122 37.457 1.00 14.49 118 LEU A CA 1
ATOM 922 C C . LEU A 1 118 ? 23.601 7.172 36.646 1.00 14.34 118 LEU A C 1
ATOM 923 O O . LEU A 1 118 ? 23.035 8.191 36.251 1.00 14.31 118 LEU A O 1
ATOM 928 N N . ARG A 1 119 ? 24.879 6.901 36.411 1.00 14.43 119 ARG A N 1
ATOM 929 C CA . ARG A 1 119 ? 25.716 7.754 35.561 1.00 14.41 119 ARG A CA 1
ATOM 930 C C . ARG A 1 119 ? 25.584 7.392 34.077 1.00 14.02 119 ARG A C 1
ATOM 931 O O . ARG A 1 119 ? 25.871 8.212 33.226 1.00 13.49 119 ARG A O 1
ATOM 939 N N . GLU A 1 120 ? 25.178 6.157 33.800 1.00 13.82 120 GLU A N 1
ATOM 940 C CA . GLU A 1 120 ? 24.854 5.713 32.457 1.00 13.65 120 GLU A CA 1
ATOM 941 C C . GLU A 1 120 ? 23.432 5.153 32.510 1.00 13.38 120 GLU A C 1
ATOM 942 O O . GLU A 1 120 ? 23.162 4.183 33.229 1.00 13.78 120 GLU A O 1
ATOM 948 N N . ALA A 1 121 ? 22.507 5.791 31.800 1.00 12.80 121 ALA A N 1
ATOM 949 C CA . ALA A 1 121 ? 21.097 5.467 31.937 1.00 12.51 121 ALA A CA 1
ATOM 950 C C . ALA A 1 121 ? 20.350 5.508 30.620 1.00 12.23 121 ALA A C 1
ATOM 951 O O . ALA A 1 121 ? 20.748 6.206 29.700 1.00 12.21 121 ALA A O 1
ATOM 953 N N . PHE A 1 122 ? 19.255 4.751 30.588 1.00 11.96 122 PHE A N 1
ATOM 954 C CA . PHE A 1 122 ? 18.220 4.750 29.537 1.00 11.81 122 PHE A CA 1
ATOM 955 C C . PHE A 1 122 ? 17.005 5.398 30.203 1.00 11.69 122 PHE A C 1
ATOM 956 O O . PHE A 1 122 ? 16.572 4.976 31.266 1.00 11.74 122 PHE A O 1
ATOM 964 N N . VAL A 1 123 ? 16.483 6.461 29.607 1.00 11.49 123 VAL A N 1
ATOM 965 C CA . VAL A 1 123 ? 15.399 7.214 30.235 1.00 11.42 123 VAL A CA 1
ATOM 966 C C . VAL A 1 123 ? 14.231 7.365 29.276 1.00 11.39 123 VAL A C 1
ATOM 967 O O . VAL A 1 123 ? 14.350 8.050 28.282 1.00 11.52 123 VAL A O 1
ATOM 971 N N . SER A 1 124 ? 13.109 6.724 29.594 1.00 11.28 124 SER A N 1
ATOM 972 C CA . SER A 1 124 ? 11.897 6.794 28.773 1.00 11.25 124 SER A CA 1
ATOM 973 C C . SER A 1 124 ? 10.952 7.850 29.332 1.00 11.26 124 SER A C 1
ATOM 974 O O . SER A 1 124 ? 10.662 7.848 30.539 1.00 11.36 124 SER A O 1
ATOM 977 N N . VAL A 1 125 ? 10.458 8.726 28.461 1.00 11.22 125 VAL A N 1
ATOM 978 C CA . VAL A 1 125 ? 9.415 9.690 28.806 1.00 11.22 125 VAL A CA 1
ATOM 979 C C . VAL A 1 125 ? 8.252 9.487 27.843 1.00 11.16 125 VAL A C 1
ATOM 980 O O . VAL A 1 125 ? 8.403 9.713 26.643 1.00 10.99 125 VAL A O 1
ATOM 984 N N . SER A 1 126 ? 7.105 9.059 28.361 1.00 11.19 126 SER A N 1
ATOM 985 C CA . SER A 1 126 ? 5.931 8.850 27.511 1.00 11.24 126 SER A CA 1
ATOM 986 C C . SER A 1 126 ? 4.817 9.812 27.920 1.00 11.52 126 SER A C 1
ATOM 987 O O . SER A 1 126 ? 4.704 10.198 29.087 1.00 11.58 126 SER A O 1
ATOM 990 N N . ILE A 1 127 ? 4.016 10.202 26.939 1.00 11.73 127 ILE A N 1
ATOM 991 C CA . ILE A 1 127 ? 2.879 11.068 27.152 1.00 12.11 127 ILE A CA 1
ATOM 992 C C . ILE A 1 127 ? 1.650 10.416 26.535 1.00 12.30 127 ILE A C 1
ATOM 993 O O . ILE A 1 127 ? 1.605 10.222 25.319 1.00 12.19 127 ILE A O 1
ATOM 998 N N . THR A 1 128 ? 0.678 10.064 27.372 1.00 12.68 128 THR A N 1
ATOM 999 C CA . THR A 1 128 ? -0.526 9.349 26.932 1.00 12.85 128 THR A CA 1
ATOM 1000 C C . THR A 1 128 ? -1.766 10.247 26.897 1.00 13.21 128 THR A C 1
ATOM 1001 O O . THR A 1 128 ? -1.815 11.284 27.535 1.00 13.20 128 THR A O 1
ATOM 1005 N N . ARG A 1 129 ? -2.767 9.812 26.146 1.00 13.57 129 ARG A N 1
ATOM 1006 C CA . ARG A 1 129 ? -4.089 10.428 26.179 1.00 14.22 129 ARG A CA 1
ATOM 1007 C C . ARG A 1 129 ? -4.680 10.369 27.585 1.00 14.61 129 ARG A C 1
ATOM 1008 O O . ARG A 1 129 ? -5.530 11.183 27.936 1.00 14.41 129 ARG A O 1
ATOM 1016 N N . GLY A 1 130 ? -4.243 9.384 28.369 1.00 14.97 130 GLY A N 1
ATOM 1017 C CA . GLY A 1 130 ? -4.617 9.297 29.790 1.00 15.48 130 GLY A CA 1
ATOM 1018 C C . GLY A 1 130 ? -5.933 8.583 30.026 1.00 16.38 130 GLY A C 1
ATOM 1019 O O . GLY A 1 130 ? -6.267 7.655 29.308 1.00 16.16 130 GLY A O 1
ATOM 1020 N N . TYR A 1 131 ? -6.679 9.033 31.030 1.00 17.44 131 TYR A N 1
ATOM 1021 C CA . TYR A 1 131 ? -7.953 8.424 31.394 1.00 18.81 131 TYR A CA 1
ATOM 1022 C C . TYR A 1 131 ? -8.913 9.464 31.980 1.00 19.99 131 TYR A C 1
ATOM 1023 O O . TYR A 1 131 ? -8.504 10.583 32.319 1.00 19.96 131 TYR A O 1
ATOM 1032 N N . SER A 1 132 ? -10.183 9.082 32.088 1.00 21.19 132 SER A N 1
ATOM 1033 C CA . SER A 1 132 ? -11.257 9.998 32.476 1.00 22.28 132 SER A CA 1
ATOM 1034 C C . SER A 1 132 ? -11.685 9.734 33.916 1.00 22.84 132 SER A C 1
ATOM 1035 O O . SER A 1 132 ? -11.062 8.945 34.614 1.00 22.37 132 SER A O 1
ATOM 1038 N N . SER A 1 133 ? -12.750 10.410 34.346 1.00 24.08 133 SER A N 1
ATOM 1039 C CA . SER A 1 133 ? -13.296 10.259 35.704 1.00 25.60 133 SER A CA 1
ATOM 1040 C C . SER A 1 133 ? -13.864 8.867 35.984 1.00 25.46 133 SER A C 1
ATOM 1041 O O . SER A 1 133 ? -13.951 8.454 37.151 1.00 25.74 133 SER A O 1
ATOM 1044 N N . THR A 1 134 ? -14.271 8.168 34.925 1.00 24.99 134 THR A N 1
ATOM 1045 C CA . THR A 1 134 ? -14.809 6.819 35.043 1.00 25.23 134 THR A CA 1
ATOM 1046 C C . THR A 1 134 ? -13.946 5.859 34.248 1.00 24.89 134 THR A C 1
ATOM 1047 O O . THR A 1 134 ? -13.381 6.249 33.226 1.00 24.60 134 THR A O 1
ATOM 1051 N N . PRO A 1 135 ? -13.834 4.604 34.715 1.00 25.17 135 PRO A N 1
ATOM 1052 C CA . PRO A 1 135 ? -12.910 3.661 34.057 1.00 25.03 135 PRO A CA 1
ATOM 1053 C C . PRO A 1 135 ? -13.325 3.194 32.665 1.00 25.38 135 PRO A C 1
ATOM 1054 O O . PRO A 1 135 ? -12.456 2.852 31.850 1.00 24.69 135 PRO A O 1
ATOM 1058 N N . GLY A 1 136 ? -14.622 3.170 32.384 1.00 26.18 136 GLY A N 1
ATOM 1059 C CA . GLY A 1 136 ? -15.101 2.716 31.079 1.00 26.48 136 GLY A CA 1
ATOM 1060 C C . GLY A 1 136 ? -15.445 3.807 30.077 1.00 27.44 136 GLY A C 1
ATOM 1061 O O . GLY A 1 136 ? -16.140 3.541 29.096 1.00 28.04 136 GLY A O 1
ATOM 1062 N N . GLU A 1 137 ? -14.958 5.028 30.299 1.00 28.38 137 GLU A N 1
ATOM 1063 C CA . GLU A 1 137 ? -15.245 6.146 29.398 1.00 29.01 137 GLU A CA 1
ATOM 1064 C C . GLU A 1 137 ? -14.746 5.849 27.983 1.00 28.93 137 GLU A C 1
ATOM 1065 O O . GLU A 1 137 ? -13.627 5.369 27.818 1.00 28.85 137 GLU A O 1
ATOM 1071 N N . ARG A 1 138 ? -15.583 6.141 26.986 1.00 29.77 138 ARG A N 1
ATOM 1072 C CA . ARG A 1 138 ? -15.262 5.901 25.567 1.00 30.04 138 ARG A CA 1
ATOM 1073 C C . ARG A 1 138 ? -14.945 7.159 24.758 1.00 29.53 138 ARG A C 1
ATOM 1074 O O . ARG A 1 138 ? -14.346 7.070 23.682 1.00 29.14 138 ARG A O 1
ATOM 1082 N N . ASP A 1 139 ? -15.394 8.316 25.234 1.00 29.71 139 ASP A N 1
ATOM 1083 C CA . ASP A 1 139 ? -15.158 9.574 24.534 1.00 29.38 139 ASP A CA 1
ATOM 1084 C C . ASP A 1 139 ? -13.677 9.943 24.616 1.00 28.38 139 ASP A C 1
ATOM 1085 O O . ASP A 1 139 ? -13.171 10.279 25.690 1.00 27.45 139 ASP A O 1
ATOM 1090 N N . ILE A 1 140 ? -12.984 9.872 23.476 1.00 27.70 140 ILE A N 1
ATOM 1091 C CA . ILE A 1 140 ? -11.552 10.174 23.429 1.00 27.04 140 ILE A CA 1
ATOM 1092 C C . ILE A 1 140 ? -11.223 11.598 23.911 1.00 27.05 140 ILE A C 1
ATOM 1093 O O . ILE A 1 140 ? -10.117 11.850 24.388 1.00 26.70 140 ILE A O 1
ATOM 1098 N N . THR A 1 141 ? -12.190 12.509 23.815 1.00 27.89 141 THR A N 1
ATOM 1099 C CA . THR A 1 141 ? -11.975 13.910 24.179 1.00 28.50 141 THR A CA 1
ATOM 1100 C C . THR A 1 141 ? -12.088 14.181 25.684 1.00 28.08 141 THR A C 1
ATOM 1101 O O . THR A 1 141 ? -11.711 15.257 26.138 1.00 27.55 141 THR A O 1
ATOM 1105 N N . LYS A 1 142 ? -12.571 13.208 26.454 1.00 27.59 142 LYS A N 1
ATOM 1106 C CA . LYS A 1 142 ? -12.775 13.393 27.901 1.00 27.56 142 LYS A CA 1
ATOM 1107 C C . LYS A 1 142 ? -11.579 12.965 28.760 1.00 26.49 142 LYS A C 1
ATOM 1108 O O . LYS A 1 142 ? -11.467 13.367 29.926 1.00 25.91 142 LYS A O 1
ATOM 1114 N N . HIS A 1 143 ? -10.682 12.163 28.190 1.00 24.99 143 HIS A N 1
ATOM 1115 C CA . HIS A 1 143 ? -9.506 11.690 28.926 1.00 23.92 143 HIS A CA 1
ATOM 1116 C C . HIS A 1 143 ? -8.562 12.844 29.231 1.00 23.75 143 HIS A C 1
ATOM 1117 O O . HIS A 1 143 ? -8.434 13.776 28.435 1.00 23.72 143 HIS A O 1
ATOM 1124 N N . ARG A 1 144 ? -7.905 12.767 30.388 1.00 22.95 144 ARG A N 1
ATOM 1125 C CA . ARG A 1 144 ? -6.902 13.749 30.792 1.00 22.86 144 ARG A CA 1
ATOM 1126 C C . ARG A 1 144 ? -5.504 13.135 30.718 1.00 20.90 144 ARG A C 1
ATOM 1127 O O . ARG A 1 144 ? -5.253 12.095 31.330 1.00 20.25 144 ARG A O 1
ATOM 1135 N N . PRO A 1 145 ? -4.588 13.783 29.977 1.00 19.07 145 PRO A N 1
ATOM 1136 C CA . PRO A 1 145 ? -3.319 13.143 29.609 1.00 18.07 145 PRO A CA 1
ATOM 1137 C C . PRO A 1 145 ? -2.359 12.961 30.772 1.00 17.56 145 PRO A C 1
ATOM 1138 O O . PRO A 1 145 ? -2.463 13.658 31.789 1.00 17.81 145 PRO A O 1
ATOM 1142 N N . GLN A 1 146 ? -1.461 11.986 30.621 1.00 16.67 146 GLN A N 1
ATOM 1143 C CA . GLN A 1 146 ? -0.473 11.645 31.642 1.00 16.33 146 GLN A CA 1
ATOM 1144 C C . GLN A 1 146 ? 0.934 11.655 31.073 1.00 15.51 146 GLN A C 1
ATOM 1145 O O . GLN A 1 146 ? 1.138 11.357 29.884 1.00 15.23 146 GLN A O 1
ATOM 1151 N N . VAL A 1 147 ? 1.899 11.998 31.920 1.00 14.86 147 VAL A N 1
ATOM 1152 C CA . VAL A 1 147 ? 3.315 11.834 31.606 1.00 14.43 147 VAL A CA 1
ATOM 1153 C C . VAL A 1 147 ? 3.877 10.749 32.520 1.00 14.03 147 VAL A C 1
ATOM 1154 O O . VAL A 1 147 ? 3.727 10.828 33.740 1.00 14.43 147 VAL A O 1
ATOM 1158 N N . TYR A 1 148 ? 4.540 9.755 31.937 1.00 13.42 148 TYR A N 1
ATOM 1159 C CA . TYR A 1 148 ? 5.180 8.697 32.701 1.00 13.12 148 TYR A CA 1
ATOM 1160 C C . TYR A 1 148 ? 6.658 8.647 32.332 1.00 12.97 148 TYR A C 1
ATOM 1161 O O . TYR A 1 148 ? 7.004 8.767 31.155 1.00 12.64 148 TYR A O 1
ATOM 1170 N N . MET A 1 149 ? 7.523 8.476 33.329 1.00 12.73 149 MET A N 1
ATOM 1171 C CA . MET A 1 149 ? 8.954 8.355 33.079 1.00 12.66 149 MET A CA 1
ATOM 1172 C C . MET A 1 149 ? 9.547 7.172 33.824 1.00 12.41 149 MET A C 1
ATOM 1173 O O . MET A 1 149 ? 9.061 6.799 34.901 1.00 12.36 149 MET A O 1
ATOM 1178 N N . TYR A 1 150 ? 10.596 6.583 33.238 1.00 12.14 150 TYR A N 1
ATOM 1179 C CA . TYR A 1 150 ? 11.462 5.654 33.968 1.00 12.03 150 TYR A CA 1
ATOM 1180 C C . TYR A 1 150 ? 12.918 5.810 33.542 1.00 12.03 150 TYR A C 1
ATOM 1181 O O . TYR A 1 150 ? 13.210 6.159 32.400 1.00 11.65 150 TYR A O 1
ATOM 1190 N N . ALA A 1 151 ? 13.812 5.573 34.496 1.00 12.08 151 ALA A N 1
ATOM 1191 C CA . ALA A 1 151 ? 15.258 5.612 34.284 1.00 12.18 151 ALA A CA 1
ATOM 1192 C C . ALA A 1 151 ? 15.852 4.305 34.779 1.00 12.31 151 ALA A C 1
ATOM 1193 O O . ALA A 1 151 ? 15.672 3.946 35.944 1.00 12.46 151 ALA A O 1
ATOM 1195 N N . VAL A 1 152 ? 16.503 3.573 33.882 1.00 12.21 152 VAL A N 1
ATOM 1196 C CA . VAL A 1 152 ? 17.093 2.270 34.195 1.00 12.29 152 VAL A CA 1
ATOM 1197 C C . VAL A 1 152 ? 18.501 2.216 33.593 1.00 12.39 152 VAL A C 1
ATOM 1198 O O . VAL A 1 152 ? 18.910 3.132 32.887 1.00 12.01 152 VAL A O 1
ATOM 1202 N N . PRO A 1 153 ? 19.275 1.167 33.912 1.00 12.57 153 PRO A N 1
ATOM 1203 C CA . PRO A 1 153 ? 20.628 1.119 33.366 1.00 12.77 153 PRO A CA 1
ATOM 1204 C C . PRO A 1 153 ? 20.639 1.207 31.836 1.00 12.82 153 PRO A C 1
ATOM 1205 O O . PRO A 1 153 ? 19.693 0.765 31.175 1.00 12.47 153 PRO A O 1
ATOM 1209 N N . TYR A 1 154 ? 21.696 1.796 31.282 1.00 13.20 154 TYR A N 1
ATOM 1210 C CA . TYR A 1 154 ? 21.820 1.950 29.830 1.00 13.50 154 TYR A CA 1
ATOM 1211 C C . TYR A 1 154 ? 21.633 0.593 29.170 1.00 14.14 154 TYR A C 1
ATOM 1212 O O . TYR A 1 154 ? 22.193 -0.407 29.653 1.00 14.41 154 TYR A O 1
ATOM 1221 N N . GLN A 1 155 ? 20.830 0.568 28.100 1.00 14.81 155 GLN A N 1
ATOM 1222 C CA . GLN A 1 155 ? 20.489 -0.666 27.374 1.00 15.65 155 GLN A CA 1
ATOM 1223 C C . GLN A 1 155 ? 21.206 -0.688 26.025 1.00 15.76 155 GLN A C 1
ATOM 1224 O O . GLN A 1 155 ? 21.273 0.327 25.333 1.00 15.81 155 GLN A O 1
ATOM 1230 N N . TRP A 1 156 ? 21.707 -1.863 25.644 1.00 15.77 156 TRP A N 1
ATOM 1231 C CA . TRP A 1 156 ? 22.446 -2.047 24.379 1.00 15.78 156 TRP A CA 1
ATOM 1232 C C . TRP A 1 156 ? 21.675 -2.917 23.394 1.00 16.28 156 TRP A C 1
ATOM 1233 O O . TRP A 1 156 ? 21.470 -4.110 23.623 1.00 16.69 156 TRP A O 1
ATOM 1244 N N . ILE A 1 157 ? 21.240 -2.321 22.291 1.00 16.51 157 ILE A N 1
ATOM 1245 C CA . ILE A 1 157 ? 20.555 -3.089 21.254 1.00 16.93 157 ILE A CA 1
ATOM 1246 C C . ILE A 1 157 ? 21.504 -4.116 20.631 1.00 17.45 157 ILE A C 1
ATOM 1247 O O . ILE A 1 157 ? 21.073 -5.218 20.279 1.00 17.43 157 ILE A O 1
ATOM 1252 N N . VAL A 1 158 ? 22.787 -3.766 20.529 1.00 18.05 158 VAL A N 1
ATOM 1253 C CA . VAL A 1 158 ? 23.809 -4.618 19.924 1.00 18.85 158 VAL A CA 1
ATOM 1254 C C . VAL A 1 158 ? 24.963 -4.797 20.919 1.00 18.87 158 VAL A C 1
ATOM 1255 O O . VAL A 1 158 ? 25.365 -3.837 21.566 1.00 19.11 158 VAL A O 1
ATOM 1259 N N . PRO A 1 159 ? 25.498 -6.026 21.044 1.00 19.13 159 PRO A N 1
ATOM 1260 C CA . PRO A 1 159 ? 26.582 -6.295 21.996 1.00 19.51 159 PRO A CA 1
ATOM 1261 C C . PRO A 1 159 ? 27.931 -5.696 21.587 1.00 19.43 159 PRO A C 1
ATOM 1262 O O . PRO A 1 159 ? 28.174 -5.455 20.404 1.00 19.31 159 PRO A O 1
ATOM 1266 N N . PHE A 1 160 ? 28.800 -5.473 22.570 1.00 19.51 160 PHE A N 1
ATOM 1267 C CA . PHE A 1 160 ? 30.058 -4.742 22.338 1.00 19.52 160 PHE A CA 1
ATOM 1268 C C . PHE A 1 160 ? 30.891 -5.347 21.220 1.00 20.10 160 PHE A C 1
ATOM 1269 O O . PHE A 1 160 ? 31.442 -4.614 20.398 1.00 19.63 160 PHE A O 1
ATOM 1277 N N . ASP A 1 161 ? 30.970 -6.674 21.188 1.00 20.82 161 ASP A N 1
ATOM 1278 C CA . ASP A 1 161 ? 31.766 -7.357 20.171 1.00 22.17 161 ASP A CA 1
ATOM 1279 C C . ASP A 1 161 ? 31.217 -7.114 18.764 1.00 21.73 161 ASP A C 1
ATOM 1280 O O . ASP A 1 161 ? 31.966 -7.153 17.794 1.00 21.56 161 ASP A O 1
ATOM 1285 N N . ARG A 1 162 ? 29.916 -6.862 18.658 1.00 21.77 162 ARG A N 1
ATOM 1286 C CA . ARG A 1 162 ? 29.299 -6.584 17.362 1.00 21.67 162 ARG A CA 1
ATOM 1287 C C . ARG A 1 162 ? 29.358 -5.106 16.980 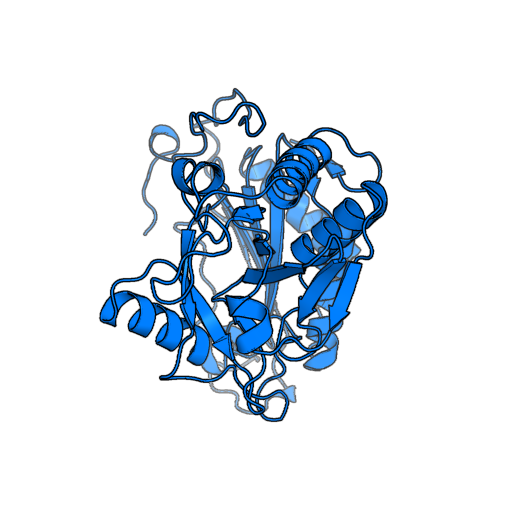1.00 20.80 162 ARG A C 1
ATOM 1288 O O . ARG A 1 162 ? 29.249 -4.774 15.797 1.00 19.72 162 ARG A O 1
ATOM 1296 N N . ILE A 1 163 ? 29.562 -4.216 17.949 1.00 20.03 163 ILE A N 1
ATOM 1297 C CA . ILE A 1 163 ? 29.921 -2.833 17.624 1.00 19.93 163 ILE A CA 1
ATOM 1298 C C . ILE A 1 163 ? 31.292 -2.840 16.946 1.00 20.92 163 ILE A C 1
ATOM 1299 O O . ILE A 1 163 ? 31.532 -2.082 16.010 1.00 20.57 163 ILE A O 1
ATOM 1304 N N . ARG A 1 164 ? 32.173 -3.716 17.418 1.00 21.99 164 ARG A N 1
ATOM 1305 C CA . ARG A 1 164 ? 33.514 -3.854 16.848 1.00 23.35 164 ARG A CA 1
ATOM 1306 C C . ARG A 1 164 ? 33.497 -4.603 15.515 1.00 22.87 164 ARG A C 1
ATOM 1307 O O . ARG A 1 164 ? 34.061 -4.131 14.536 1.00 23.61 164 ARG A O 1
ATOM 1315 N N . ASP A 1 165 ? 32.854 -5.768 15.496 1.00 22.54 165 ASP A N 1
ATOM 1316 C CA . ASP A 1 165 ? 32.949 -6.710 14.371 1.00 22.21 165 ASP A CA 1
ATOM 1317 C C . ASP A 1 165 ? 31.839 -6.535 13.322 1.00 20.98 165 ASP A C 1
ATOM 1318 O O . ASP A 1 165 ? 31.985 -6.976 12.183 1.00 20.84 165 ASP A O 1
ATOM 1323 N N . GLY A 1 166 ? 30.728 -5.913 13.713 1.00 19.68 166 GLY A N 1
ATOM 1324 C CA . GLY A 1 166 ? 29.597 -5.730 12.823 1.00 18.61 166 GLY A CA 1
ATOM 1325 C C . GLY A 1 166 ? 28.463 -6.714 13.039 1.00 17.85 166 GLY A C 1
ATOM 1326 O O . GLY A 1 166 ? 28.636 -7.776 13.654 1.00 17.60 166 GLY A O 1
ATOM 1327 N N . VAL A 1 167 ? 27.300 -6.340 12.508 1.00 16.90 167 VAL A N 1
ATOM 1328 C CA . VAL A 1 167 ? 26.052 -7.085 12.658 1.00 16.43 167 VAL A CA 1
ATOM 1329 C C . VAL A 1 167 ? 25.610 -7.570 11.281 1.00 16.26 167 VAL A C 1
ATOM 1330 O O . VAL A 1 167 ? 25.862 -6.900 10.264 1.00 16.59 167 VAL A O 1
ATOM 1334 N N . HIS A 1 168 ? 24.970 -8.738 11.254 1.00 16.31 168 HIS A N 1
ATOM 1335 C CA . HIS A 1 168 ? 24.489 -9.354 10.011 1.00 16.69 168 HIS A CA 1
ATOM 1336 C C . HIS A 1 168 ? 23.004 -9.092 9.851 1.00 16.01 168 HIS A C 1
ATOM 1337 O O . HIS A 1 168 ? 22.171 -9.680 10.557 1.00 15.92 168 HIS A O 1
ATOM 1344 N N . ALA A 1 169 ? 22.676 -8.199 8.918 1.00 15.55 169 ALA A N 1
ATOM 1345 C CA . ALA A 1 169 ? 21.308 -7.722 8.739 1.00 14.98 169 ALA A CA 1
ATOM 1346 C C . ALA A 1 169 ? 20.501 -8.602 7.785 1.00 14.85 169 ALA A C 1
ATOM 1347 O O . ALA A 1 169 ? 21.051 -9.404 7.029 1.00 14.68 169 ALA A O 1
ATOM 1349 N N . MET A 1 170 ? 19.187 -8.413 7.833 1.00 14.61 170 MET A N 1
ATOM 1350 C CA . MET A 1 170 ? 18.250 -9.114 6.972 1.00 14.46 170 MET A CA 1
ATOM 1351 C C . MET A 1 170 ? 17.219 -8.115 6.485 1.00 14.13 170 MET A C 1
ATOM 1352 O O . MET A 1 170 ? 16.701 -7.340 7.287 1.00 14.28 170 MET A O 1
ATOM 1357 N N . VAL A 1 171 ? 16.915 -8.142 5.191 1.00 13.96 171 VAL A N 1
ATOM 1358 C CA . VAL A 1 171 ? 15.802 -7.356 4.650 1.00 13.69 171 VAL A CA 1
ATOM 1359 C C . VAL A 1 171 ? 14.515 -8.136 4.886 1.00 13.33 171 VAL A C 1
ATOM 1360 O O . VAL A 1 171 ? 14.350 -9.235 4.350 1.00 13.37 171 VAL A O 1
ATOM 1364 N N . ALA A 1 172 ? 13.625 -7.600 5.722 1.00 13.21 172 ALA A N 1
ATOM 1365 C CA . ALA A 1 172 ? 12.359 -8.257 6.026 1.00 13.02 172 ALA A CA 1
ATOM 1366 C C . ALA A 1 172 ? 11.477 -8.301 4.781 1.00 13.12 172 ALA A C 1
ATOM 1367 O O . ALA A 1 172 ? 11.355 -7.308 4.081 1.00 12.71 172 ALA A O 1
ATOM 1369 N N . GLN A 1 173 ? 10.890 -9.459 4.500 1.00 13.31 173 GLN A N 1
ATOM 1370 C CA . GLN A 1 173 ? 9.934 -9.578 3.403 1.00 13.51 173 GLN A CA 1
ATOM 1371 C C . GLN A 1 173 ? 8.543 -9.999 3.854 1.00 13.42 173 GLN A C 1
ATOM 1372 O O . GLN A 1 173 ? 7.621 -9.935 3.068 1.00 13.48 173 GLN A O 1
ATOM 1378 N N . SER A 1 174 ? 8.378 -10.363 5.126 1.00 13.20 174 SER A N 1
ATOM 1379 C CA . SER A 1 174 ? 7.075 -10.783 5.654 1.00 13.17 174 SER A CA 1
ATOM 1380 C C . SER A 1 174 ? 6.217 -9.603 6.138 1.00 13.05 174 SER A C 1
ATOM 1381 O O . SER A 1 174 ? 5.023 -9.760 6.413 1.00 12.69 174 SER A O 1
ATOM 1384 N N . VAL A 1 175 ? 6.836 -8.426 6.216 1.00 13.03 175 VAL A N 1
ATOM 1385 C CA . VAL A 1 175 ? 6.186 -7.199 6.655 1.00 13.39 175 VAL A CA 1
ATOM 1386 C C . VAL A 1 175 ? 6.754 -6.048 5.880 1.00 13.31 175 VAL A C 1
ATOM 1387 O O . VAL A 1 175 ? 7.829 -6.164 5.298 1.00 13.94 175 VAL A O 1
ATOM 1391 N N . ARG A 1 176 ? 6.010 -4.954 5.869 1.00 12.79 176 ARG A N 1
ATOM 1392 C CA . ARG A 1 176 ? 6.504 -3.682 5.416 1.00 12.41 176 ARG A CA 1
ATOM 1393 C C . ARG A 1 176 ? 6.297 -2.713 6.561 1.00 12.05 176 ARG A C 1
ATOM 1394 O O . ARG A 1 176 ? 5.389 -2.895 7.379 1.00 11.75 176 ARG A O 1
ATOM 1402 N N . ARG A 1 177 ? 7.119 -1.674 6.620 1.00 11.82 177 ARG A N 1
ATOM 1403 C CA . ARG A 1 177 ? 6.918 -0.667 7.661 1.00 11.76 177 ARG A CA 1
ATOM 1404 C C . ARG A 1 177 ? 5.509 -0.094 7.536 1.00 11.53 177 ARG A C 1
ATOM 1405 O O . ARG A 1 177 ? 5.049 0.218 6.424 1.00 11.61 177 ARG A O 1
ATOM 1413 N N . THR A 1 178 ? 4.814 0.075 8.659 1.00 11.26 178 THR A N 1
ATOM 1414 C CA . THR A 1 178 ? 3.455 0.626 8.614 1.00 11.16 178 THR A CA 1
ATOM 1415 C C . THR A 1 178 ? 3.422 1.931 7.828 1.00 11.23 178 THR A C 1
ATOM 1416 O O . THR A 1 178 ? 4.221 2.825 8.101 1.00 11.10 178 THR A O 1
ATOM 1420 N N . PRO A 1 179 ? 2.534 2.020 6.804 1.00 11.41 179 PRO A N 1
ATOM 1421 C CA . PRO A 1 179 ? 2.453 3.249 5.999 1.00 11.54 179 PRO A CA 1
ATOM 1422 C C . PRO A 1 179 ? 2.016 4.468 6.783 1.00 11.72 179 PRO A C 1
ATOM 1423 O O . PRO A 1 179 ? 1.221 4.352 7.709 1.00 11.56 179 PRO A O 1
ATOM 1427 N N . ARG A 1 180 ? 2.553 5.632 6.405 1.00 11.98 180 ARG A N 1
ATOM 1428 C CA . ARG A 1 180 ? 2.168 6.900 7.018 1.00 12.37 180 ARG A CA 1
ATOM 1429 C C . ARG A 1 180 ? 0.662 7.118 6.984 1.00 12.25 180 ARG A C 1
ATOM 1430 O O . ARG A 1 180 ? 0.108 7.744 7.875 1.00 12.23 180 ARG A O 1
ATOM 1438 N N . SER A 1 181 ? 0.009 6.600 5.944 1.00 11.95 181 SER A N 1
ATOM 1439 C CA . SER A 1 181 ? -1.444 6.696 5.783 1.00 11.92 181 SER A CA 1
ATOM 1440 C C . SER A 1 181 ? -2.262 5.830 6.759 1.00 11.82 181 SER A C 1
ATOM 1441 O O . SER A 1 181 ? -3.488 5.855 6.723 1.00 11.84 181 SER A O 1
ATOM 1444 N N . SER A 1 182 ? -1.584 5.090 7.646 1.00 11.71 182 SER A N 1
ATOM 1445 C CA . SER A 1 182 ? -2.220 4.379 8.747 1.00 11.76 182 SER A CA 1
ATOM 1446 C C . SER A 1 182 ? -1.657 4.873 10.079 1.00 11.87 182 SER A C 1
ATOM 1447 O O . SER A 1 182 ? -2.401 5.318 10.951 1.00 11.97 182 SER A O 1
ATOM 1450 N N . ILE A 1 183 ? -0.342 4.740 10.247 1.00 12.03 183 ILE A N 1
ATOM 1451 C CA . ILE A 1 183 ? 0.354 5.195 11.456 1.00 12.22 183 ILE A CA 1
ATOM 1452 C C . ILE A 1 183 ? 1.643 5.885 11.025 1.00 12.28 183 ILE A C 1
ATOM 1453 O O . ILE A 1 183 ? 2.446 5.298 10.310 1.00 12.57 183 ILE A O 1
ATOM 1458 N N . ASP A 1 184 ? 1.842 7.124 11.446 1.00 12.38 184 ASP A N 1
ATOM 1459 C CA . ASP A 1 184 ? 2.972 7.920 10.950 1.00 12.47 184 ASP A CA 1
ATOM 1460 C C . ASP A 1 184 ? 4.279 7.468 11.597 1.00 12.39 184 ASP A C 1
ATOM 1461 O O . ASP A 1 184 ? 4.424 7.603 12.818 1.00 12.21 184 ASP A O 1
ATOM 1466 N N . PRO A 1 185 ? 5.232 6.918 10.808 1.00 12.25 185 PRO A N 1
ATOM 1467 C CA . PRO A 1 185 ? 6.479 6.448 11.423 1.00 12.25 185 PRO A CA 1
ATOM 1468 C C . PRO A 1 185 ? 7.408 7.573 11.865 1.00 12.32 185 PRO A C 1
ATOM 1469 O O . PRO A 1 185 ? 8.396 7.290 12.522 1.00 12.28 185 PRO A O 1
ATOM 1473 N N . GLN A 1 186 ? 7.084 8.830 11.536 1.00 12.51 186 GLN A N 1
ATOM 1474 C CA . GLN A 1 186 ? 7.881 9.952 11.993 1.00 12.72 186 GLN A CA 1
ATOM 1475 C C . GLN A 1 186 ? 7.363 10.490 13.319 1.00 12.60 186 GLN A C 1
ATOM 1476 O O . GLN A 1 186 ? 7.812 11.532 13.767 1.00 12.71 186 GLN A O 1
ATOM 1482 N N . VAL A 1 187 ? 6.383 9.811 13.907 1.00 12.61 187 VAL A N 1
ATOM 1483 C CA . VAL A 1 187 ? 5.936 10.103 15.266 1.00 12.79 187 VAL A CA 1
ATOM 1484 C C . VAL A 1 187 ? 6.285 8.880 16.103 1.00 12.77 187 VAL A C 1
ATOM 1485 O O . VAL A 1 187 ? 5.795 7.798 15.842 1.00 12.75 187 VAL A O 1
ATOM 1489 N N . LYS A 1 188 ? 7.158 9.041 17.091 1.00 12.80 188 LYS A N 1
ATOM 1490 C CA . LYS A 1 188 ? 7.644 7.901 17.854 1.00 12.82 188 LYS A CA 1
ATOM 1491 C C . LYS A 1 188 ? 6.490 7.291 18.640 1.00 12.77 188 LYS A C 1
ATOM 1492 O O . LYS A 1 188 ? 5.747 8.009 19.297 1.00 13.02 188 LYS A O 1
ATOM 1498 N N . ASN A 1 189 ? 6.320 5.983 18.542 1.00 12.49 189 ASN A N 1
ATOM 1499 C CA . ASN A 1 189 ? 5.136 5.331 19.078 1.00 12.41 189 ASN A CA 1
ATOM 1500 C C . ASN A 1 189 ? 5.426 3.914 19.536 1.00 12.04 189 ASN A C 1
ATOM 1501 O O . ASN A 1 189 ? 6.467 3.347 19.195 1.00 12.10 189 ASN A O 1
ATOM 1506 N N . PHE A 1 190 ? 4.491 3.346 20.300 1.00 11.70 190 PHE A N 1
ATOM 1507 C CA . PHE A 1 190 ? 4.641 2.026 20.874 1.00 11.56 190 PHE A CA 1
ATOM 1508 C C . PHE A 1 190 ? 3.946 0.980 20.013 1.00 11.59 190 PHE A C 1
ATOM 1509 O O . PHE A 1 190 ? 3.820 -0.168 20.423 1.00 11.61 190 PHE A O 1
ATOM 1517 N N . GLN A 1 191 ? 3.472 1.370 18.828 1.00 11.49 191 GLN A N 1
ATOM 1518 C CA . GLN A 1 191 ? 2.697 0.442 18.000 1.00 11.68 191 GLN A CA 1
ATOM 1519 C C . GLN A 1 191 ? 3.646 -0.351 17.112 1.00 11.88 191 GLN A C 1
ATOM 1520 O O . GLN A 1 191 ? 3.776 -0.116 15.900 1.00 11.87 191 GLN A O 1
ATOM 1526 N N . TRP A 1 192 ? 4.281 -1.339 17.740 1.00 12.10 192 TRP A N 1
ATOM 1527 C CA . TRP A 1 192 ? 5.393 -2.085 17.132 1.00 12.42 192 TRP A CA 1
ATOM 1528 C C . TRP A 1 192 ? 5.007 -3.386 16.413 1.00 12.27 192 TRP A C 1
ATOM 1529 O O . TRP A 1 192 ? 5.857 -4.274 16.211 1.00 12.42 192 TRP A O 1
ATOM 1540 N N . GLY A 1 193 ? 3.750 -3.516 16.003 1.00 12.09 193 GLY A N 1
ATOM 1541 C CA . GLY A 1 193 ? 3.284 -4.780 15.448 1.00 12.05 193 GLY A CA 1
ATOM 1542 C C . GLY A 1 193 ? 4.114 -5.204 14.259 1.00 11.96 193 GLY A C 1
ATOM 1543 O O . GLY A 1 193 ? 4.518 -6.366 14.143 1.00 11.80 193 GLY A O 1
ATOM 1544 N N . ASP A 1 194 ? 4.384 -4.252 13.378 1.00 11.75 194 ASP A N 1
ATOM 1545 C CA . ASP A 1 194 ? 5.235 -4.528 12.217 1.00 11.69 194 ASP A CA 1
ATOM 1546 C C . ASP A 1 194 ? 6.691 -4.843 12.587 1.00 11.54 194 ASP A C 1
ATOM 1547 O O . ASP A 1 194 ? 7.291 -5.817 12.097 1.00 11.40 194 ASP A O 1
ATOM 1552 N N . LEU A 1 195 ? 7.273 -4.006 13.436 1.00 11.48 195 LEU A N 1
ATOM 1553 C CA . LEU A 1 195 ? 8.662 -4.148 13.872 1.00 11.52 195 LEU A CA 1
ATOM 1554 C C . LEU A 1 195 ? 8.895 -5.474 14.589 1.00 11.56 195 LEU A C 1
ATOM 1555 O O . LEU A 1 195 ? 9.906 -6.137 14.367 1.00 11.58 195 LEU A O 1
ATOM 1560 N N . ILE A 1 196 ? 7.939 -5.880 15.413 1.00 11.68 196 ILE A N 1
ATOM 1561 C CA . ILE A 1 196 ? 8.036 -7.167 16.122 1.00 11.86 196 ILE A CA 1
ATOM 1562 C C . ILE A 1 196 ? 7.928 -8.350 15.159 1.00 11.80 196 ILE A C 1
ATOM 1563 O O . ILE A 1 196 ? 8.674 -9.313 15.284 1.00 11.79 196 ILE A O 1
ATOM 1568 N N . ARG A 1 197 ? 7.047 -8.264 14.163 1.00 11.55 197 ARG A N 1
ATOM 1569 C CA . ARG A 1 197 ? 7.004 -9.296 13.132 1.00 11.76 197 ARG A CA 1
ATOM 1570 C C . ARG A 1 197 ? 8.331 -9.366 12.388 1.00 11.60 197 ARG A C 1
ATOM 1571 O O . ARG A 1 197 ? 8.784 -10.442 12.031 1.00 11.67 197 ARG A O 1
ATOM 1579 N N . ALA A 1 198 ? 8.960 -8.218 12.161 1.00 11.46 198 ALA A N 1
ATOM 1580 C CA . ALA A 1 198 ? 10.287 -8.197 11.532 1.00 11.55 198 ALA A CA 1
ATOM 1581 C C . ALA A 1 198 ? 11.344 -8.885 12.407 1.00 11.62 198 ALA A C 1
ATOM 1582 O O . ALA A 1 198 ? 12.205 -9.585 11.900 1.00 11.62 198 ALA A O 1
ATOM 1584 N N . VAL A 1 199 ? 11.293 -8.661 13.717 1.00 11.70 199 VAL A N 1
ATOM 1585 C CA . VAL A 1 199 ? 12.214 -9.317 14.635 1.00 11.86 199 VAL A CA 1
ATOM 1586 C C . VAL A 1 199 ? 11.954 -10.828 14.631 1.00 12.16 199 VAL A C 1
ATOM 1587 O O . VAL A 1 199 ? 12.891 -11.645 14.622 1.00 12.29 199 VAL A O 1
ATOM 1591 N N . GLN A 1 200 ? 10.685 -11.209 14.618 1.00 12.45 200 GLN A N 1
ATOM 1592 C CA . GLN A 1 200 ? 10.339 -12.627 14.575 1.00 12.77 200 GLN A CA 1
ATOM 1593 C C . GLN A 1 200 ? 10.829 -13.283 13.285 1.00 12.86 200 GLN A C 1
ATOM 1594 O O . GLN A 1 200 ? 11.319 -14.393 13.313 1.00 12.89 200 GLN A O 1
ATOM 1600 N N . GLU A 1 201 ? 10.709 -12.573 12.170 1.00 12.74 201 GLU A N 1
ATOM 1601 C CA . GLU A 1 201 ? 11.236 -13.067 10.886 1.00 12.83 201 GLU A CA 1
ATOM 1602 C C . GLU A 1 201 ? 12.755 -13.196 10.909 1.00 13.18 201 GLU A C 1
ATOM 1603 O O . GLU A 1 201 ? 13.311 -14.133 10.319 1.00 12.99 201 GLU A O 1
ATOM 1609 N N . THR A 1 202 ? 13.422 -12.254 11.579 1.00 13.40 202 THR A N 1
ATOM 1610 C CA . THR A 1 202 ? 14.873 -12.293 11.706 1.00 13.93 202 THR A CA 1
ATOM 1611 C C . THR A 1 202 ? 15.294 -13.583 12.381 1.00 14.47 202 THR A C 1
ATOM 1612 O O . THR A 1 202 ? 16.245 -14.250 11.936 1.00 14.79 202 THR A O 1
ATOM 1616 N N . HIS A 1 203 ? 14.586 -13.930 13.446 1.00 15.00 203 HIS A N 1
ATOM 1617 C CA . HIS A 1 203 ? 14.819 -15.187 14.140 1.00 16.09 203 HIS A CA 1
ATOM 1618 C C . HIS A 1 203 ? 14.504 -16.385 13.242 1.00 15.71 203 HIS A C 1
ATOM 1619 O O . HIS A 1 203 ? 15.289 -17.330 13.180 1.00 15.61 203 HIS A O 1
ATOM 1626 N N . ASP A 1 204 ? 13.376 -16.335 12.532 1.00 15.11 204 ASP A N 1
ATOM 1627 C CA . ASP A 1 204 ? 12.963 -17.435 11.665 1.00 15.04 204 ASP A CA 1
ATOM 1628 C C . ASP A 1 204 ? 14.000 -17.749 10.590 1.00 14.97 204 ASP A C 1
ATOM 1629 O O . ASP A 1 204 ? 14.178 -18.910 10.207 1.00 15.06 204 ASP A O 1
ATOM 1634 N N . ARG A 1 205 ? 14.648 -16.710 10.074 1.00 14.60 205 ARG A N 1
ATOM 1635 C CA . ARG A 1 205 ? 15.597 -16.847 8.961 1.00 14.88 205 ARG A CA 1
ATOM 1636 C C . ARG A 1 205 ? 17.059 -16.890 9.399 1.00 15.23 205 ARG A C 1
ATOM 1637 O O . ARG A 1 205 ? 17.935 -17.041 8.566 1.00 15.91 205 ARG A O 1
ATOM 1645 N N . GLY A 1 206 ? 17.324 -16.738 10.695 1.00 15.33 206 GLY A N 1
ATOM 1646 C CA . GLY A 1 206 ? 18.668 -16.935 11.231 1.00 15.61 206 GLY A CA 1
ATOM 1647 C C . GLY A 1 206 ? 19.622 -15.766 11.109 1.00 15.81 206 GLY A C 1
ATOM 1648 O O . GLY A 1 206 ? 20.842 -15.955 11.069 1.00 16.57 206 GLY A O 1
ATOM 1649 N N . PHE A 1 207 ? 19.083 -14.551 11.075 1.00 15.51 207 PHE A N 1
ATOM 1650 C CA . PHE A 1 207 ? 19.900 -13.343 11.017 1.00 15.57 207 PHE A CA 1
ATOM 1651 C C . PHE A 1 207 ? 19.889 -12.615 12.354 1.00 15.57 207 PHE A C 1
ATOM 1652 O O . PHE A 1 207 ? 19.316 -13.113 13.327 1.00 15.26 207 PHE A O 1
ATOM 1660 N N . GLU A 1 208 ? 20.540 -11.457 12.424 1.00 15.76 208 GLU A N 1
ATOM 1661 C CA . GLU A 1 208 ? 20.722 -10.757 13.703 1.00 16.07 208 GLU A CA 1
ATOM 1662 C C . GLU A 1 208 ? 19.860 -9.505 13.883 1.00 15.64 208 GLU A C 1
ATOM 1663 O O . GLU A 1 208 ? 19.497 -9.182 15.012 1.00 16.01 208 GLU A O 1
ATOM 1669 N N . ALA A 1 209 ? 19.546 -8.807 12.795 1.00 14.81 209 ALA A N 1
ATOM 1670 C CA . ALA A 1 209 ? 18.718 -7.596 12.875 1.00 14.15 209 ALA A CA 1
ATOM 1671 C C . ALA A 1 209 ? 17.948 -7.390 11.587 1.00 13.70 209 ALA A C 1
ATOM 1672 O O . ALA A 1 209 ? 18.482 -7.688 10.524 1.00 13.86 209 ALA A O 1
ATOM 1674 N N . PRO A 1 210 ? 16.700 -6.883 11.677 1.00 13.11 210 PRO A N 1
ATOM 1675 C CA . PRO A 1 210 ? 15.915 -6.629 10.472 1.00 13.01 210 PRO A CA 1
ATOM 1676 C C . PRO A 1 210 ? 16.025 -5.198 9.947 1.00 12.90 210 PRO A C 1
ATOM 1677 O O . PRO A 1 210 ? 16.140 -4.239 10.721 1.00 12.66 210 PRO A O 1
ATOM 1681 N N . LEU A 1 211 ? 15.980 -5.091 8.630 1.00 12.81 211 LEU A N 1
ATOM 1682 C CA . LEU A 1 211 ? 15.803 -3.817 7.930 1.00 12.80 211 LEU A CA 1
ATOM 1683 C C . LEU A 1 211 ? 14.490 -3.929 7.168 1.00 12.43 211 LEU A C 1
ATOM 1684 O O . LEU A 1 211 ? 14.302 -4.843 6.369 1.00 12.47 211 LEU A O 1
ATOM 1689 N N . LEU A 1 212 ? 13.559 -3.020 7.440 1.00 11.97 212 LEU A N 1
ATOM 1690 C CA . LEU A 1 212 ? 12.270 -3.059 6.773 1.00 11.69 212 LEU A CA 1
ATOM 1691 C C . LEU A 1 212 ? 12.292 -2.154 5.558 1.00 11.63 212 LEU A C 1
ATOM 1692 O O . LEU A 1 212 ? 13.076 -1.209 5.490 1.00 11.55 212 LEU A O 1
ATOM 1697 N N . LEU A 1 213 ? 11.401 -2.466 4.625 1.00 11.65 213 LEU A N 1
ATOM 1698 C CA . LEU A 1 213 ? 11.123 -1.647 3.469 1.00 11.73 213 LEU A CA 1
ATOM 1699 C C . LEU A 1 213 ? 9.775 -0.959 3.638 1.00 11.75 213 LEU A C 1
ATOM 1700 O O . LEU A 1 213 ? 8.910 -1.422 4.385 1.00 11.62 213 LEU A O 1
ATOM 1705 N N . ASP A 1 214 ? 9.607 0.166 2.950 1.00 12.02 214 ASP A N 1
ATOM 1706 C CA . ASP A 1 214 ? 8.335 0.879 2.915 1.00 12.34 214 ASP A CA 1
ATOM 1707 C C . ASP A 1 214 ? 7.388 0.363 1.791 1.00 12.61 214 ASP A C 1
ATOM 1708 O O . ASP A 1 214 ? 7.702 -0.610 1.085 1.00 12.83 214 ASP A O 1
ATOM 1713 N N . GLY A 1 215 ? 6.218 0.982 1.666 1.00 12.90 215 GLY A N 1
ATOM 1714 C CA . GLY A 1 215 ? 5.192 0.503 0.728 1.00 13.24 215 GLY A CA 1
ATOM 1715 C C . GLY A 1 215 ? 5.603 0.612 -0.724 1.00 13.49 215 GLY A C 1
ATOM 1716 O O . GLY A 1 215 ? 5.014 -0.043 -1.595 1.00 13.92 215 GLY A O 1
ATOM 1717 N N . ASP A 1 216 ? 6.592 1.457 -0.986 1.00 13.55 216 ASP A N 1
ATOM 1718 C CA . ASP A 1 216 ? 7.165 1.608 -2.313 1.00 13.74 216 ASP A CA 1
ATOM 1719 C C . ASP A 1 216 ? 8.371 0.689 -2.543 1.00 13.37 216 ASP A C 1
ATOM 1720 O O . ASP A 1 216 ? 9.003 0.750 -3.605 1.00 13.33 216 ASP A O 1
ATOM 1725 N N . GLY A 1 217 ? 8.691 -0.171 -1.578 1.00 12.91 217 GLY A N 1
ATOM 1726 C CA . GLY A 1 217 ? 9.823 -1.085 -1.698 1.00 12.80 217 GLY A CA 1
ATOM 1727 C C . GLY A 1 217 ? 11.190 -0.469 -1.433 1.00 12.65 217 GLY A C 1
ATOM 1728 O O . GLY A 1 217 ? 12.222 -1.089 -1.705 1.00 12.69 217 GLY A O 1
ATOM 1729 N N . LEU A 1 218 ? 11.211 0.744 -0.878 1.00 12.46 218 LEU A N 1
ATOM 1730 C CA . LEU A 1 218 ? 12.447 1.443 -0.568 1.00 12.27 218 LEU A CA 1
ATOM 1731 C C . LEU A 1 218 ? 12.830 1.221 0.890 1.00 12.01 218 LEU A C 1
ATOM 1732 O O . LEU A 1 218 ? 11.986 0.857 1.709 1.00 11.70 218 LEU A O 1
ATOM 1737 N N . LEU A 1 219 ? 14.100 1.451 1.208 1.00 12.10 219 LEU A N 1
ATOM 1738 C CA . LEU A 1 219 ? 14.601 1.205 2.559 1.00 12.03 219 LEU A CA 1
ATOM 1739 C C . LEU A 1 219 ? 13.881 2.110 3.539 1.00 11.98 219 LEU A C 1
ATOM 1740 O O . LEU A 1 219 ? 13.664 3.286 3.265 1.00 11.78 219 LEU A O 1
ATOM 1745 N N . ALA A 1 220 ? 13.503 1.545 4.686 1.00 11.99 220 ALA A N 1
ATOM 1746 C CA . ALA A 1 220 ? 12.775 2.286 5.710 1.00 11.94 220 ALA A CA 1
ATOM 1747 C C . ALA A 1 220 ? 13.655 2.433 6.945 1.00 12.00 220 ALA A C 1
ATOM 1748 O O . ALA A 1 220 ? 14.469 3.338 7.004 1.00 12.04 220 ALA A O 1
ATOM 1750 N N . GLU A 1 221 ? 13.513 1.532 7.909 1.00 11.87 221 GLU A N 1
ATOM 1751 C CA . GLU A 1 221 ? 14.310 1.564 9.121 1.00 12.03 221 GLU A CA 1
ATOM 1752 C C . GLU A 1 221 ? 14.261 0.167 9.757 1.00 12.06 221 GLU A C 1
ATOM 1753 O O . GLU A 1 221 ? 13.633 -0.760 9.224 1.00 12.01 221 GLU A O 1
ATOM 1759 N N . GLY A 1 222 ? 14.923 0.025 10.895 1.00 12.33 222 GLY A N 1
ATOM 1760 C CA . GLY A 1 222 ? 14.899 -1.230 11.657 1.00 12.50 222 GLY A CA 1
ATOM 1761 C C . GLY A 1 222 ? 13.988 -1.203 12.872 1.00 12.54 222 GLY A C 1
ATOM 1762 O O . GLY A 1 222 ? 13.228 -0.240 13.102 1.00 12.28 222 GLY A O 1
ATOM 1763 N N . SER A 1 223 ? 14.064 -2.275 13.657 1.00 12.83 223 SER A N 1
ATOM 1764 C CA . SER A 1 223 ? 13.258 -2.433 14.862 1.00 13.02 223 SER A CA 1
ATOM 1765 C C . SER A 1 223 ? 13.822 -1.560 15.987 1.00 12.86 223 SER A C 1
ATOM 1766 O O . SER A 1 223 ? 14.522 -2.019 16.886 1.00 12.87 223 SER A O 1
ATOM 1769 N N . GLY A 1 224 ? 13.493 -0.281 15.934 1.00 12.60 224 GLY A N 1
ATOM 1770 C CA . GLY A 1 224 ? 13.937 0.683 16.916 1.00 12.45 224 GLY A CA 1
ATOM 1771 C C . GLY A 1 224 ? 15.263 1.341 16.586 1.00 12.31 224 GLY A C 1
ATOM 1772 O O . GLY A 1 224 ? 15.925 1.833 17.472 1.00 12.41 224 GLY A O 1
ATOM 1773 N N . PHE A 1 225 ? 15.651 1.374 15.317 1.00 12.02 225 PHE A N 1
ATOM 1774 C CA . PHE A 1 225 ? 16.899 2.006 14.926 1.00 11.92 225 PHE A CA 1
ATOM 1775 C C . PHE A 1 225 ? 16.805 2.482 13.488 1.00 11.84 225 PHE A C 1
ATOM 1776 O O . PHE A 1 225 ? 16.007 1.951 12.710 1.00 11.61 225 PHE A O 1
ATOM 1784 N N . ASN A 1 226 ? 17.613 3.474 13.143 1.00 11.82 226 ASN A N 1
ATOM 1785 C CA . ASN A 1 226 ? 17.725 3.945 11.758 1.00 12.05 226 ASN A CA 1
ATOM 1786 C C . ASN A 1 226 ? 18.880 3.248 11.050 1.00 12.18 226 ASN A C 1
ATOM 1787 O O . ASN A 1 226 ? 19.788 2.728 11.695 1.00 12.04 226 ASN A O 1
ATOM 1792 N N . VAL A 1 227 ? 18.847 3.225 9.725 1.00 12.54 227 VAL A N 1
ATOM 1793 C CA . VAL A 1 227 ? 19.915 2.626 8.935 1.00 13.00 227 VAL A CA 1
ATOM 1794 C C . VAL A 1 227 ? 20.534 3.736 8.084 1.00 13.26 227 VAL A C 1
ATOM 1795 O O . VAL A 1 227 ? 19.821 4.643 7.634 1.00 13.18 227 VAL A O 1
ATOM 1799 N N . VAL A 1 228 ? 21.848 3.654 7.887 1.00 13.72 228 VAL A N 1
ATOM 1800 C CA . VAL A 1 228 ? 22.611 4.646 7.132 1.00 14.37 228 VAL A CA 1
ATOM 1801 C C . VAL A 1 228 ? 23.494 3.897 6.130 1.00 14.92 228 VAL A C 1
ATOM 1802 O O . VAL A 1 228 ? 24.116 2.893 6.475 1.00 14.55 228 VAL A O 1
ATOM 1806 N N . VAL A 1 229 ? 23.519 4.397 4.897 1.00 15.90 229 VAL A N 1
ATOM 1807 C CA . VAL A 1 229 ? 24.207 3.746 3.789 1.00 16.93 229 VAL A CA 1
ATOM 1808 C C . VAL A 1 229 ? 25.259 4.706 3.237 1.00 17.63 229 VAL A C 1
ATOM 1809 O O . VAL A 1 229 ? 24.972 5.882 3.037 1.00 18.38 229 VAL A O 1
ATOM 1813 N N . ILE A 1 230 ? 26.473 4.204 3.018 1.00 18.19 230 ILE A N 1
ATOM 1814 C CA . ILE A 1 230 ? 27.589 5.030 2.542 1.00 18.72 230 ILE A CA 1
ATOM 1815 C C . ILE A 1 230 ? 28.106 4.460 1.219 1.00 19.30 230 ILE A C 1
ATOM 1816 O O . ILE A 1 230 ? 28.353 3.268 1.100 1.00 18.91 230 ILE A O 1
ATOM 1821 N N . LYS A 1 231 ? 28.247 5.334 0.237 1.00 20.60 231 LYS A N 1
ATOM 1822 C CA . LYS A 1 231 ? 28.7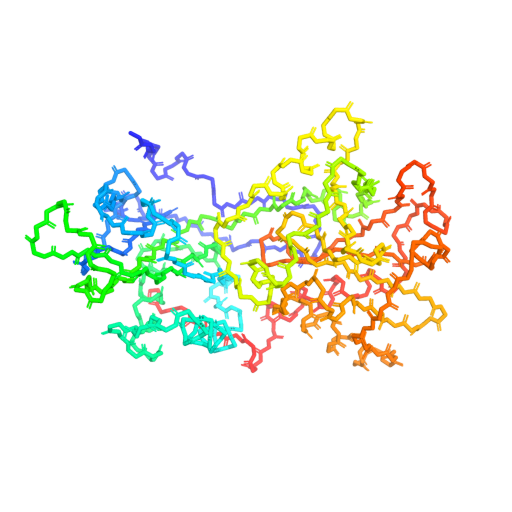16 4.950 -1.091 1.00 21.94 231 LYS A CA 1
ATOM 1823 C C . LYS A 1 231 ? 29.542 6.096 -1.683 1.00 23.14 231 LYS A C 1
ATOM 1824 O O . LYS A 1 231 ? 29.073 7.232 -1.790 1.00 22.91 231 LYS A O 1
ATOM 1830 N N . ASP A 1 232 ? 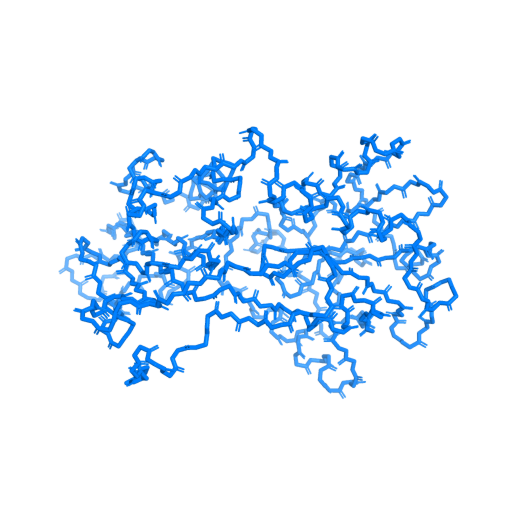30.785 5.791 -2.033 1.00 24.85 232 ASP A N 1
ATOM 1831 C CA . ASP A 1 232 ? 31.706 6.781 -2.590 1.00 25.91 232 ASP A CA 1
ATOM 1832 C C . ASP A 1 232 ? 31.794 8.049 -1.721 1.00 25.69 232 ASP A C 1
ATOM 1833 O O . ASP A 1 232 ? 31.805 9.175 -2.222 1.00 25.96 232 ASP A O 1
ATOM 1838 N N . GLY A 1 233 ? 31.837 7.846 -0.407 1.00 25.22 233 GLY A N 1
ATOM 1839 C CA . GLY A 1 233 ? 32.000 8.940 0.537 1.00 24.77 233 GLY A CA 1
ATOM 1840 C C . GLY A 1 233 ? 30.756 9.779 0.773 1.00 23.98 233 GLY A C 1
ATOM 1841 O O . GLY A 1 233 ? 30.826 10.777 1.486 1.00 24.42 233 GLY A O 1
ATOM 1842 N N . VAL A 1 234 ? 29.629 9.376 0.181 1.00 23.13 234 VAL A N 1
ATOM 1843 C CA . VAL A 1 234 ? 28.342 10.050 0.380 1.00 22.27 234 VAL A CA 1
ATOM 1844 C C . VAL A 1 234 ? 27.538 9.236 1.390 1.00 21.16 234 VAL A C 1
ATOM 1845 O O . VAL A 1 234 ? 27.338 8.035 1.201 1.00 21.00 234 VAL A O 1
ATOM 1849 N N . VAL A 1 235 ? 27.078 9.910 2.443 1.00 20.34 235 VAL A N 1
ATOM 1850 C CA . VAL A 1 235 ? 26.374 9.277 3.563 1.00 19.42 235 VAL A CA 1
ATOM 1851 C C . VAL A 1 235 ? 24.876 9.575 3.432 1.00 18.77 235 VAL A C 1
ATOM 1852 O O . VAL A 1 235 ? 24.463 10.727 3.430 1.00 18.94 235 VAL A O 1
ATOM 1856 N N . ARG A 1 236 ? 24.068 8.529 3.306 1.00 17.79 236 ARG A N 1
ATOM 1857 C CA . ARG A 1 236 ? 22.641 8.706 3.116 1.00 17.45 236 ARG A CA 1
ATOM 1858 C C . ARG A 1 236 ? 21.836 7.886 4.095 1.00 16.08 236 ARG A C 1
ATOM 1859 O O . ARG A 1 236 ? 22.275 6.840 4.544 1.00 15.94 236 ARG A O 1
ATOM 1867 N N . SER A 1 237 ? 20.647 8.374 4.410 1.00 15.25 237 SER A N 1
ATOM 1868 C CA . SER A 1 237 ? 19.738 7.665 5.304 1.00 14.32 237 SER A CA 1
ATOM 1869 C C . SER A 1 237 ? 18.287 7.911 4.860 1.00 13.92 237 SER A C 1
ATOM 1870 O O . SER A 1 237 ? 17.959 9.006 4.409 1.00 13.89 237 SER A O 1
ATOM 1873 N N . PRO A 1 238 ? 17.408 6.892 4.972 1.00 13.44 238 PRO A N 1
ATOM 1874 C CA . PRO A 1 238 ? 16.022 7.066 4.532 1.00 13.30 238 PRO A CA 1
ATOM 1875 C C . PRO A 1 238 ? 15.312 8.270 5.145 1.00 13.31 238 PRO A C 1
ATOM 1876 O O . PRO A 1 238 ? 15.263 8.409 6.362 1.00 13.05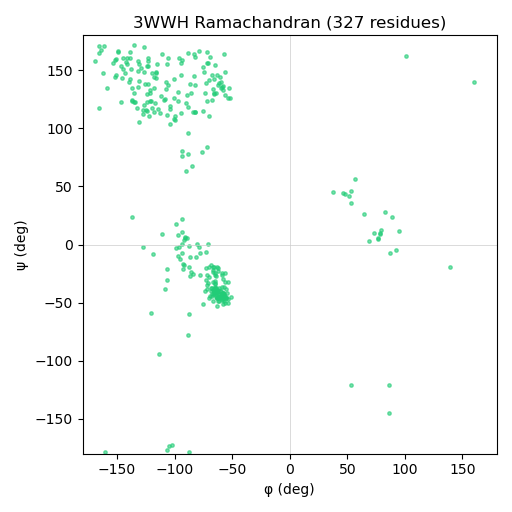 238 PRO A O 1
ATOM 1880 N N . GLY A 1 239 ? 14.758 9.120 4.299 1.00 13.47 239 GLY A N 1
ATOM 1881 C CA . GLY A 1 239 ? 14.009 10.270 4.771 1.00 13.54 239 GLY A CA 1
ATOM 1882 C C . GLY A 1 239 ? 12.539 10.036 5.067 1.00 13.54 239 GLY A C 1
ATOM 1883 O O . GLY A 1 239 ? 11.986 10.745 5.868 1.00 13.90 239 GLY A O 1
ATOM 1884 N N . ARG A 1 240 ? 11.905 9.059 4.414 1.00 13.54 240 ARG A N 1
ATOM 1885 C CA . ARG A 1 240 ? 10.444 8.858 4.482 1.00 13.50 240 ARG A CA 1
ATOM 1886 C C . ARG A 1 240 ? 10.019 7.950 5.637 1.00 13.22 240 ARG A C 1
ATOM 1887 O O . ARG A 1 240 ? 9.568 8.449 6.666 1.00 13.01 240 ARG A O 1
ATOM 1895 N N . ALA A 1 241 ? 10.181 6.632 5.481 1.00 12.98 241 ALA A N 1
ATOM 1896 C CA . ALA A 1 241 ? 9.576 5.662 6.407 1.00 12.95 241 ALA A CA 1
ATOM 1897 C C . ALA A 1 241 ? 10.541 5.357 7.548 1.00 12.71 241 ALA A C 1
ATOM 1898 O O . ALA A 1 241 ? 11.018 4.235 7.703 1.00 12.81 241 ALA A O 1
ATOM 1900 N N . ALA A 1 242 ? 10.848 6.376 8.339 1.00 12.54 242 ALA A N 1
ATOM 1901 C CA . ALA A 1 242 ? 11.917 6.288 9.329 1.00 12.36 242 ALA A CA 1
ATOM 1902 C C . ALA A 1 242 ? 11.678 7.364 10.381 1.00 12.24 242 ALA A C 1
ATOM 1903 O O . ALA A 1 242 ? 11.373 8.488 10.043 1.00 12.20 242 ALA A O 1
ATOM 1905 N N . LEU A 1 243 ? 11.803 7.024 11.654 1.00 12.19 243 LEU A N 1
ATOM 1906 C CA . LEU A 1 243 ? 11.775 8.049 12.675 1.00 12.39 243 LEU A CA 1
ATOM 1907 C C . LEU A 1 243 ? 12.935 9.002 12.452 1.00 12.42 243 LEU A C 1
ATOM 1908 O O . LEU A 1 243 ? 14.047 8.550 12.172 1.00 12.57 243 LEU A O 1
ATOM 1913 N N . PRO A 1 244 ? 12.701 10.320 12.621 1.00 12.42 244 PRO A N 1
ATOM 1914 C CA . PRO A 1 244 ? 13.819 11.267 12.630 1.00 12.61 244 PRO A CA 1
ATOM 1915 C C . PRO A 1 244 ? 14.616 11.119 13.933 1.00 12.47 244 PRO A C 1
ATOM 1916 O O . PRO A 1 244 ? 14.413 11.836 14.923 1.00 12.52 244 PRO A O 1
ATOM 1920 N N . GLY A 1 245 ? 15.518 10.145 13.900 1.00 12.37 245 GLY A N 1
ATOM 1921 C CA . GLY A 1 245 ? 16.331 9.768 15.029 1.00 12.36 245 GLY A CA 1
ATOM 1922 C C . GLY A 1 245 ? 17.278 10.869 15.428 1.00 12.57 245 GLY A C 1
ATOM 1923 O O . GLY A 1 245 ? 17.811 11.573 14.570 1.00 12.48 245 GLY A O 1
ATOM 1924 N N . ILE A 1 246 ? 17.473 11.024 16.733 1.00 12.73 246 ILE A N 1
ATOM 1925 C CA . ILE A 1 246 ? 18.445 11.983 17.246 1.00 13.16 246 ILE A CA 1
ATOM 1926 C C . ILE A 1 246 ? 19.859 11.413 17.117 1.00 12.73 246 ILE A C 1
ATOM 1927 O O . ILE A 1 246 ? 20.823 12.168 16.937 1.00 12.53 246 ILE A O 1
ATOM 1932 N N . THR A 1 247 ? 19.990 10.085 17.118 1.00 12.36 247 THR A N 1
ATOM 1933 C CA . THR A 1 247 ? 21.283 9.472 16.827 1.00 12.37 247 THR A CA 1
ATOM 1934 C C . THR A 1 247 ? 21.602 9.686 15.350 1.00 12.57 247 THR A C 1
ATOM 1935 O O . THR A 1 247 ? 22.710 10.088 15.004 1.00 12.65 247 THR A O 1
ATOM 1939 N N . ARG A 1 248 ? 20.618 9.436 14.500 1.00 12.63 248 ARG A N 1
ATOM 1940 C CA . ARG A 1 248 ? 20.773 9.694 13.077 1.00 13.00 248 ARG A CA 1
ATOM 1941 C C . ARG A 1 248 ? 21.225 11.127 12.828 1.00 13.39 248 ARG A C 1
ATOM 1942 O O . ARG A 1 248 ? 22.120 11.359 12.021 1.00 13.63 248 ARG A O 1
ATOM 1950 N N . LYS A 1 249 ? 20.573 12.075 13.488 1.00 13.65 249 LYS A N 1
ATOM 1951 C CA . LYS A 1 249 ? 20.916 13.490 13.368 1.00 14.27 249 LYS A CA 1
ATOM 1952 C C . LYS A 1 249 ? 22.379 13.715 13.696 1.00 14.48 249 LYS A C 1
ATOM 1953 O O . LYS A 1 249 ? 23.104 14.416 12.972 1.00 15.00 249 LYS A O 1
ATOM 1959 N N . THR A 1 250 ? 22.812 13.110 14.793 1.00 14.49 250 THR A N 1
ATOM 1960 C CA . THR A 1 250 ? 24.203 13.201 15.224 1.00 14.70 250 THR A CA 1
ATOM 1961 C C . THR A 1 250 ? 25.133 12.563 14.190 1.00 14.81 250 THR A C 1
ATOM 1962 O O . THR A 1 250 ? 26.170 13.127 13.850 1.00 15.22 250 THR A O 1
ATOM 1966 N N . VAL A 1 251 ? 24.771 11.377 13.710 1.00 14.64 251 VAL A N 1
ATOM 1967 C CA . VAL A 1 251 ? 25.579 10.664 12.705 1.00 14.89 251 VAL A CA 1
ATOM 1968 C C . VAL A 1 251 ? 25.794 11.517 11.453 1.00 15.26 251 VAL A C 1
ATOM 1969 O O . VAL A 1 251 ? 26.909 11.579 10.937 1.00 15.76 251 VAL A O 1
ATOM 1973 N N . LEU A 1 252 ? 24.748 12.186 10.980 1.00 15.53 252 LEU A N 1
ATOM 1974 C CA . LEU A 1 252 ? 24.867 12.987 9.770 1.00 16.06 252 LEU A CA 1
ATOM 1975 C C . LEU A 1 252 ? 25.689 14.246 10.049 1.00 16.69 252 LEU A C 1
ATOM 1976 O O . LEU A 1 252 ? 26.491 14.662 9.212 1.00 16.83 252 LEU A O 1
ATOM 1981 N N . GLU A 1 253 ? 25.501 14.848 11.217 1.00 16.95 253 GLU A N 1
ATOM 1982 C CA . GLU A 1 253 ? 26.378 15.951 11.639 1.00 17.63 253 GLU A CA 1
ATOM 1983 C C . GLU A 1 253 ? 27.849 15.512 11.667 1.00 18.19 253 GLU A C 1
ATOM 1984 O O . GLU A 1 253 ? 28.726 16.241 11.202 1.00 18.77 253 GLU A O 1
ATOM 1990 N N . ILE A 1 254 ? 28.123 14.328 12.208 1.00 18.22 254 ILE A N 1
ATOM 1991 C CA . ILE A 1 254 ? 29.492 13.813 12.273 1.00 18.80 254 ILE A CA 1
ATOM 1992 C C . ILE A 1 254 ? 30.041 13.602 10.865 1.00 19.61 254 ILE A C 1
ATOM 1993 O O . ILE A 1 254 ? 31.176 13.986 10.571 1.00 19.85 254 ILE A O 1
ATOM 1998 N N . ALA A 1 255 ? 29.226 12.996 10.008 1.00 19.90 255 ALA A N 1
ATOM 1999 C CA . ALA A 1 255 ? 29.634 12.739 8.638 1.00 20.93 255 ALA A CA 1
ATOM 2000 C C . ALA A 1 255 ? 30.070 14.041 7.966 1.00 22.15 255 ALA A C 1
ATOM 2001 O O . ALA A 1 255 ? 31.133 14.100 7.345 1.00 22.26 255 ALA A O 1
ATOM 2003 N N . GLU A 1 256 ? 29.277 15.095 8.133 1.00 23.43 256 GLU A N 1
ATOM 2004 C CA . GLU A 1 256 ? 29.619 16.387 7.528 1.00 25.02 256 GLU A CA 1
ATOM 2005 C C . GLU A 1 256 ? 30.888 16.990 8.117 1.00 25.43 256 GLU A C 1
ATOM 2006 O O . GLU A 1 256 ? 31.689 17.570 7.381 1.00 25.39 256 GLU A O 1
ATOM 2012 N N . SER A 1 257 ? 31.087 16.845 9.423 1.00 25.54 257 SER A N 1
ATOM 2013 C CA . SER A 1 257 ? 32.296 17.376 10.065 1.00 26.38 257 SER A CA 1
ATOM 2014 C C . SER A 1 257 ? 33.547 16.657 9.558 1.00 26.95 257 SER A C 1
ATOM 2015 O O . SER A 1 257 ? 34.624 17.259 9.469 1.00 27.72 257 SER A O 1
ATOM 2018 N N . LEU A 1 258 ? 33.396 15.379 9.218 1.00 26.95 258 LEU A N 1
ATOM 2019 C CA . LEU A 1 258 ? 34.476 14.587 8.624 1.00 27.87 258 LEU A CA 1
ATOM 2020 C C . LEU A 1 258 ? 34.631 14.855 7.123 1.00 27.96 258 LEU A C 1
ATOM 2021 O O . LEU A 1 258 ? 35.468 14.232 6.473 1.00 29.58 258 LEU A O 1
ATOM 2026 N N . GLY A 1 259 ? 33.815 15.749 6.567 1.00 27.65 259 GLY A N 1
ATOM 2027 C CA . GLY A 1 259 ? 33.961 16.180 5.175 1.00 27.44 259 GLY A CA 1
ATOM 2028 C C . GLY A 1 259 ? 33.112 15.437 4.163 1.00 27.12 259 GLY A C 1
ATOM 2029 O O . GLY A 1 259 ? 33.318 15.580 2.961 1.00 26.90 259 GLY A O 1
ATOM 2030 N N . HIS A 1 260 ? 32.150 14.649 4.641 1.00 26.35 260 HIS A N 1
ATOM 2031 C CA . HIS A 1 260 ? 31.297 13.859 3.762 1.00 26.00 260 HIS A CA 1
ATOM 2032 C C . HIS A 1 260 ? 29.944 14.523 3.559 1.00 25.09 260 HIS A C 1
ATOM 2033 O O . HIS A 1 260 ? 29.377 15.091 4.489 1.00 25.55 260 HIS A O 1
ATOM 2040 N N . GLU A 1 261 ? 29.422 14.433 2.340 1.00 24.88 261 GLU A N 1
ATOM 2041 C CA . GLU A 1 261 ? 28.056 14.841 2.051 1.00 24.67 261 GLU A CA 1
ATOM 2042 C C . GLU A 1 261 ? 27.140 13.893 2.815 1.00 23.18 261 GLU A C 1
ATOM 2043 O O . GLU A 1 261 ? 27.323 12.693 2.741 1.00 22.41 261 GLU A O 1
ATOM 2049 N N . ALA A 1 262 ? 26.189 14.440 3.563 1.00 22.39 262 ALA A N 1
ATOM 2050 C CA . ALA A 1 262 ? 25.307 13.636 4.403 1.00 21.69 262 ALA A CA 1
ATOM 2051 C C . ALA A 1 262 ? 23.888 14.112 4.168 1.00 21.12 262 ALA A C 1
ATOM 2052 O O . ALA A 1 262 ? 23.577 15.271 4.426 1.00 21.93 262 ALA A O 1
ATOM 2054 N N . ILE A 1 263 ? 23.035 13.238 3.646 1.00 20.21 263 ILE A N 1
ATOM 2055 C CA . ILE A 1 263 ? 21.678 13.637 3.309 1.00 19.89 263 ILE A CA 1
ATOM 2056 C C . ILE A 1 263 ? 20.658 12.557 3.612 1.00 18.84 263 ILE A C 1
ATOM 2057 O O . ILE A 1 263 ? 20.983 11.369 3.671 1.00 18.28 263 ILE A O 1
ATOM 2062 N N . LEU A 1 264 ? 19.422 12.999 3.778 1.00 17.85 264 LEU A N 1
ATOM 2063 C CA . LEU A 1 264 ? 18.267 12.108 3.821 1.00 17.59 264 LEU A CA 1
ATOM 2064 C C . LEU A 1 264 ? 17.824 11.887 2.387 1.00 17.65 264 LEU A C 1
ATOM 2065 O O . LEU A 1 264 ? 17.843 12.815 1.561 1.00 18.41 264 LEU A O 1
ATOM 2070 N N . ALA A 1 265 ? 17.475 10.649 2.064 1.00 17.45 265 ALA A N 1
ATOM 2071 C CA . ALA A 1 265 ? 17.191 10.293 0.682 1.00 17.33 265 ALA A CA 1
ATOM 2072 C C . ALA A 1 265 ? 16.453 8.976 0.569 1.00 16.90 265 ALA A C 1
ATOM 2073 O O . ALA A 1 265 ? 16.366 8.213 1.514 1.00 16.98 265 ALA A O 1
ATOM 2075 N N . ASP A 1 266 ? 15.936 8.699 -0.614 1.00 16.41 266 ASP A N 1
ATOM 2076 C CA . ASP A 1 266 ? 15.368 7.400 -0.879 1.00 16.32 266 ASP A CA 1
ATOM 2077 C C . ASP A 1 266 ? 16.489 6.481 -1.327 1.00 16.33 266 ASP A C 1
ATOM 2078 O O . ASP A 1 266 ? 17.292 6.822 -2.226 1.00 16.62 266 ASP A O 1
ATOM 2083 N N . ILE A 1 267 ? 16.543 5.311 -0.698 1.00 15.79 267 ILE A N 1
ATOM 2084 C CA . ILE A 1 267 ? 17.597 4.328 -0.934 1.00 15.70 267 ILE A CA 1
ATOM 2085 C C . ILE A 1 267 ? 16.971 3.032 -1.425 1.00 15.90 267 ILE A C 1
ATOM 2086 O O . ILE A 1 267 ? 16.084 2.476 -0.781 1.00 15.66 267 ILE A O 1
ATOM 2091 N N . THR A 1 268 ? 17.407 2.561 -2.589 1.00 16.23 268 THR A N 1
ATOM 2092 C CA . THR A 1 268 ? 16.868 1.333 -3.124 1.00 16.79 268 THR A CA 1
ATOM 2093 C C . THR A 1 268 ? 17.565 0.150 -2.493 1.00 17.03 268 THR A C 1
ATOM 2094 O O . THR A 1 268 ? 18.672 0.281 -1.951 1.00 16.98 268 THR A O 1
ATOM 2098 N N . LEU A 1 269 ? 16.924 -1.011 -2.596 1.00 17.67 269 LEU A N 1
ATOM 2099 C CA . LEU A 1 269 ? 17.524 -2.271 -2.176 1.00 18.34 269 LEU A CA 1
ATOM 2100 C C . LEU A 1 269 ? 18.847 -2.550 -2.913 1.00 18.45 269 LEU A C 1
ATOM 2101 O O . LEU A 1 269 ? 19.813 -3.013 -2.305 1.00 18.54 269 LEU A O 1
ATOM 2106 N N . ALA A 1 270 ? 18.901 -2.280 -4.220 1.00 18.64 270 ALA A N 1
ATOM 2107 C CA . ALA A 1 270 ? 20.150 -2.412 -4.971 1.00 18.78 270 ALA A CA 1
ATOM 2108 C C . ALA A 1 270 ? 21.261 -1.553 -4.396 1.00 18.96 270 ALA A C 1
ATOM 2109 O O . ALA A 1 270 ? 22.407 -2.002 -4.275 1.00 18.96 270 ALA A O 1
ATOM 2111 N N . GLU A 1 271 ? 20.921 -0.318 -4.015 1.00 18.57 271 GLU A N 1
ATOM 2112 C CA . GLU A 1 271 ? 21.911 0.584 -3.433 1.00 18.66 271 GLU A CA 1
ATOM 2113 C C . GLU A 1 271 ? 22.357 0.105 -2.049 1.00 18.12 271 GLU A C 1
ATOM 2114 O O . GLU A 1 271 ? 23.527 0.206 -1.710 1.00 18.28 271 GLU A O 1
ATOM 2120 N N . LEU A 1 272 ? 21.439 -0.443 -1.263 1.00 17.80 272 LEU A N 1
ATOM 2121 C CA . LEU A 1 272 ? 21.812 -1.022 0.027 1.00 17.47 272 LEU A CA 1
ATOM 2122 C C . LEU A 1 272 ? 22.865 -2.132 -0.159 1.00 18.10 272 LEU A C 1
ATOM 2123 O O . LEU A 1 272 ? 23.924 -2.102 0.466 1.00 17.90 272 LEU A O 1
ATOM 2128 N N . LEU A 1 273 ? 22.583 -3.070 -1.063 1.00 18.75 273 LEU A N 1
ATOM 2129 C CA . LEU A 1 273 ? 23.461 -4.229 -1.287 1.00 19.62 273 LEU A CA 1
ATOM 2130 C C . LEU A 1 273 ? 24.823 -3.850 -1.883 1.00 19.77 273 LEU A C 1
ATOM 2131 O O . LEU A 1 273 ? 25.836 -4.501 -1.595 1.00 20.09 273 LEU A O 1
ATOM 2136 N N . ASP A 1 274 ? 24.841 -2.795 -2.702 1.00 19.57 274 ASP A N 1
ATOM 2137 C CA . ASP A 1 274 ? 26.058 -2.310 -3.344 1.00 20.21 274 ASP A CA 1
ATOM 2138 C C . ASP A 1 274 ? 26.814 -1.246 -2.533 1.00 19.56 274 ASP A C 1
ATOM 2139 O O . ASP A 1 274 ? 27.799 -0.676 -2.996 1.00 19.44 274 ASP A O 1
ATOM 2144 N N . ALA A 1 275 ? 26.379 -0.979 -1.305 1.00 18.88 275 ALA A N 1
ATOM 2145 C CA . ALA A 1 275 ? 26.992 0.082 -0.520 1.00 18.87 275 ALA A CA 1
ATOM 2146 C C . ALA A 1 275 ? 28.442 -0.223 -0.178 1.00 18.89 275 ALA A C 1
ATOM 2147 O O . ALA A 1 275 ? 28.816 -1.381 -0.087 1.00 19.22 275 ALA A O 1
ATOM 2149 N N . ASP A 1 276 ? 29.240 0.816 0.045 1.00 18.90 276 ASP A N 1
ATOM 2150 C CA . ASP A 1 276 ? 30.594 0.641 0.579 1.00 19.33 276 ASP A CA 1
ATOM 2151 C C . ASP A 1 276 ? 30.522 0.275 2.046 1.00 18.75 276 ASP A C 1
ATOM 2152 O O . ASP A 1 276 ? 31.293 -0.548 2.538 1.00 18.71 276 ASP A O 1
ATOM 2157 N N . GLU A 1 277 ? 29.597 0.917 2.750 1.00 18.19 277 GLU A N 1
ATOM 2158 C CA . GLU A 1 277 ? 29.422 0.698 4.176 1.00 17.61 277 GLU A CA 1
ATOM 2159 C C . GLU A 1 277 ? 27.941 0.847 4.511 1.00 16.56 277 GLU A C 1
ATOM 2160 O O . GLU A 1 277 ? 27.216 1.566 3.825 1.00 16.20 277 GLU A O 1
ATOM 2166 N N . VAL A 1 278 ? 27.511 0.174 5.580 1.00 15.66 278 VAL A N 1
ATOM 2167 C CA . VAL A 1 278 ? 26.157 0.321 6.112 1.00 15.05 278 VAL A CA 1
ATOM 2168 C C . VAL A 1 278 ? 26.282 0.321 7.627 1.00 14.54 278 VAL A C 1
ATOM 2169 O O . VAL A 1 278 ? 27.077 -0.439 8.169 1.00 14.63 278 VAL A O 1
ATOM 2173 N N . LEU A 1 279 ? 25.511 1.169 8.297 1.00 14.01 279 LEU A N 1
ATOM 2174 C CA . LEU A 1 279 ? 25.515 1.197 9.755 1.00 13.73 279 LEU A CA 1
ATOM 2175 C C . LEU A 1 279 ? 24.108 1.365 10.310 1.00 13.24 279 LEU A C 1
ATOM 2176 O O . LEU A 1 279 ? 23.192 1.758 9.602 1.00 13.09 279 LEU A O 1
ATOM 2181 N N . GLY A 1 280 ? 23.975 1.112 11.609 1.00 12.89 280 GLY A N 1
ATOM 2182 C CA . GLY A 1 280 ? 22.713 1.306 12.301 1.00 12.52 280 GLY A CA 1
ATOM 2183 C C . GLY A 1 280 ? 22.912 2.263 13.448 1.00 12.34 280 GLY A C 1
ATOM 2184 O O . GLY A 1 280 ? 24.008 2.388 13.954 1.00 12.41 280 GLY A O 1
ATOM 2185 N N . CYS A 1 281 ? 21.852 2.958 13.842 1.00 12.17 281 CYS A N 1
ATOM 2186 C CA . CYS A 1 281 ? 21.991 3.869 14.956 1.00 12.08 281 CYS A CA 1
ATOM 2187 C C . CYS A 1 281 ? 20.701 4.066 15.749 1.00 11.78 281 CYS A C 1
ATOM 2188 O O . CYS A 1 281 ? 19.595 4.055 15.192 1.00 11.68 281 CYS A O 1
ATOM 2191 N N . THR A 1 282 ? 20.855 4.247 17.059 1.00 11.67 282 THR A N 1
ATOM 2192 C CA . THR A 1 282 ? 19.717 4.454 17.933 1.00 11.52 282 THR A CA 1
ATOM 2193 C C . THR A 1 282 ? 20.225 4.898 19.311 1.00 11.42 282 THR A C 1
ATOM 2194 O O . THR A 1 282 ? 21.378 4.638 19.641 1.00 11.33 282 THR A O 1
ATOM 2198 N N . THR A 1 283 ? 19.372 5.554 20.093 1.00 11.31 283 THR A N 1
ATOM 2199 C CA . THR A 1 283 ? 19.764 5.967 21.442 1.00 11.45 283 THR A CA 1
ATOM 2200 C C . THR A 1 283 ? 20.198 4.779 22.299 1.00 11.67 283 THR A C 1
ATOM 2201 O O . THR A 1 283 ? 21.189 4.874 23.045 1.00 11.89 283 THR A O 1
ATOM 2205 N N . ALA A 1 284 ? 19.475 3.656 22.201 1.00 11.94 284 ALA A N 1
ATOM 2206 C CA . ALA A 1 284 ? 19.769 2.486 23.032 1.00 12.16 284 ALA A CA 1
ATOM 2207 C C . ALA A 1 284 ? 20.854 1.588 22.461 1.00 12.20 284 ALA A C 1
ATOM 2208 O O . ALA A 1 284 ? 20.590 0.444 22.067 1.00 12.62 284 ALA A O 1
ATOM 2210 N N . GLY A 1 285 ? 22.077 2.095 22.429 1.00 12.25 285 GLY A N 1
ATOM 2211 C CA . GLY A 1 285 ? 23.196 1.340 21.852 1.00 12.32 285 GLY A CA 1
ATOM 2212 C C . GLY A 1 285 ? 24.167 2.135 21.006 1.00 12.49 285 GLY A C 1
ATOM 2213 O O . GLY A 1 285 ? 25.286 1.677 20.751 1.00 12.58 285 GLY A O 1
ATOM 2214 N N . GLY A 1 286 ? 23.742 3.308 20.534 1.00 12.35 286 GLY A N 1
ATOM 2215 C CA . GLY A 1 286 ? 24.630 4.189 19.789 1.00 12.58 286 GLY A CA 1
ATOM 2216 C C . GLY A 1 286 ? 24.686 3.866 18.308 1.00 12.74 286 GLY A C 1
ATOM 2217 O O . GLY A 1 286 ? 23.664 3.916 17.625 1.00 12.68 286 GLY A O 1
ATOM 2218 N N . VAL A 1 287 ? 25.885 3.552 17.816 1.00 13.03 287 VAL A N 1
ATOM 2219 C CA . VAL A 1 287 ? 26.128 3.330 16.394 1.00 13.17 287 VAL A CA 1
ATOM 2220 C C . VAL A 1 287 ? 26.904 2.025 16.210 1.00 13.33 287 VAL A C 1
ATOM 2221 O O . VAL A 1 287 ? 27.788 1.718 17.011 1.00 13.57 287 VAL A O 1
ATOM 2225 N N . TRP A 1 288 ? 26.571 1.249 15.182 1.00 13.50 288 TRP A N 1
ATOM 2226 C CA . TRP A 1 288 ? 27.285 0.003 14.908 1.00 13.68 288 TRP A CA 1
ATOM 2227 C C . TRP A 1 288 ? 27.271 -0.321 13.424 1.00 13.93 288 TRP A C 1
ATOM 2228 O O . TRP A 1 288 ? 26.448 0.205 12.678 1.00 13.88 288 TRP A O 1
ATOM 2239 N N . PRO A 1 289 ? 28.211 -1.169 12.981 1.00 14.24 289 PRO A N 1
ATOM 2240 C CA . PRO A 1 289 ? 28.263 -1.561 11.581 1.00 14.20 289 PRO A CA 1
ATOM 2241 C C . PRO A 1 289 ? 27.319 -2.690 11.223 1.00 14.22 289 PRO A C 1
ATOM 2242 O O . PRO A 1 289 ? 27.080 -3.578 12.039 1.00 13.81 289 PRO A O 1
ATOM 2246 N N . PHE A 1 290 ? 26.787 -2.627 10.005 1.00 14.32 290 PHE A N 1
ATOM 2247 C CA . PHE A 1 290 ? 26.124 -3.760 9.371 1.00 14.64 290 PHE A CA 1
ATOM 2248 C C . PHE A 1 290 ? 27.059 -4.285 8.293 1.00 15.22 290 PHE A C 1
ATOM 2249 O O . PHE A 1 290 ? 27.277 -3.606 7.300 1.00 15.35 290 PHE A O 1
ATOM 2257 N N . VAL A 1 291 ? 27.608 -5.485 8.496 1.00 15.78 291 VAL A N 1
ATOM 2258 C CA . VAL A 1 291 ? 28.646 -6.015 7.591 1.00 16.16 291 VAL A CA 1
ATOM 2259 C C . VAL A 1 291 ? 28.116 -6.958 6.514 1.00 16.46 291 VAL A C 1
ATOM 2260 O O . VAL A 1 291 ? 28.858 -7.337 5.603 1.00 16.56 291 VAL A O 1
ATOM 2264 N N . SER A 1 292 ? 26.853 -7.360 6.626 1.00 16.59 292 SER A N 1
ATOM 2265 C CA . SER A 1 292 ? 26.229 -8.166 5.595 1.00 16.72 292 SER A CA 1
ATOM 2266 C C . SER A 1 292 ? 24.748 -7.897 5.591 1.00 16.92 292 SER A C 1
ATOM 2267 O O . SER A 1 292 ? 24.191 -7.400 6.573 1.00 16.65 292 SER A O 1
ATOM 2270 N N . VAL A 1 293 ? 24.125 -8.196 4.459 1.00 17.46 293 VAL A N 1
ATOM 2271 C CA . VAL A 1 293 ? 22.680 -8.119 4.311 1.00 17.90 293 VAL A CA 1
ATOM 2272 C C . VAL A 1 293 ? 22.232 -9.391 3.607 1.00 18.60 293 VAL A C 1
ATOM 2273 O O . VAL A 1 293 ? 22.718 -9.696 2.518 1.00 18.73 293 VAL A O 1
ATOM 2277 N N . ASP A 1 294 ? 21.326 -10.136 4.238 1.00 19.19 294 ASP A N 1
ATOM 2278 C CA . ASP A 1 294 ? 20.833 -11.414 3.722 1.00 20.15 294 ASP A CA 1
ATOM 2279 C C . ASP A 1 294 ? 21.966 -12.383 3.380 1.00 21.14 294 ASP A C 1
ATOM 2280 O O . ASP A 1 294 ? 21.876 -13.133 2.407 1.00 21.42 294 ASP A O 1
ATOM 2285 N N . GLY A 1 295 ? 23.032 -12.356 4.175 1.00 21.93 295 GLY A N 1
ATOM 2286 C CA . GLY A 1 295 ? 24.187 -13.219 3.927 1.00 22.99 295 GLY A CA 1
ATOM 2287 C C . GLY A 1 295 ? 25.097 -12.768 2.797 1.00 23.43 295 GLY A C 1
ATOM 2288 O O . GLY A 1 295 ? 26.027 -13.496 2.438 1.00 24.82 295 GLY A O 1
ATOM 2289 N N . ASN A 1 296 ? 24.840 -11.597 2.215 1.00 23.49 296 ASN A N 1
ATOM 2290 C CA . ASN A 1 296 ? 25.738 -11.018 1.211 1.00 23.90 296 ASN A CA 1
ATOM 2291 C C . ASN A 1 296 ? 26.634 -10.009 1.918 1.00 23.04 296 ASN A C 1
ATOM 2292 O O . ASN A 1 296 ? 26.128 -9.093 2.570 1.00 22.60 296 ASN A O 1
ATOM 2297 N N . PRO A 1 297 ? 27.962 -10.178 1.826 1.00 22.60 297 PRO A N 1
ATOM 2298 C CA . PRO A 1 297 ? 28.830 -9.196 2.476 1.00 22.05 297 PRO A CA 1
ATOM 2299 C C . PRO A 1 297 ? 28.621 -7.785 1.923 1.00 21.57 297 PRO A C 1
ATOM 2300 O O . PRO A 1 297 ? 28.351 -7.613 0.725 1.00 21.48 297 PRO A O 1
ATOM 2304 N N . ILE A 1 298 ? 28.723 -6.790 2.796 1.00 21.05 298 ILE A N 1
ATOM 2305 C CA . ILE A 1 298 ? 28.799 -5.402 2.373 1.00 21.17 298 ILE A CA 1
ATOM 2306 C C . ILE A 1 298 ? 30.273 -5.115 2.156 1.00 22.42 298 ILE A C 1
ATOM 2307 O O . ILE A 1 298 ? 31.066 -5.219 3.096 1.00 22.41 298 ILE A O 1
ATOM 2312 N N . SER A 1 299 ? 30.628 -4.774 0.917 1.00 23.81 299 SER A N 1
ATOM 2313 C CA . SER A 1 299 ? 32.010 -4.562 0.525 1.00 25.72 299 SER A CA 1
ATOM 2314 C C . SER A 1 299 ? 32.800 -5.810 0.933 1.00 26.13 299 SER A C 1
ATOM 2315 O O . SER A 1 299 ? 32.450 -6.912 0.521 1.00 26.33 299 SER A O 1
ATOM 2318 N N . ASP A 1 300 ? 33.813 -5.653 1.778 1.00 27.09 300 ASP A N 1
ATOM 2319 C CA . ASP A 1 300 ? 34.676 -6.777 2.162 1.00 27.64 300 ASP A CA 1
ATOM 2320 C C . ASP A 1 300 ? 34.240 -7.497 3.455 1.00 26.80 300 ASP A C 1
ATOM 2321 O O . ASP A 1 300 ? 34.973 -8.322 3.992 1.00 26.00 300 ASP A O 1
ATOM 2326 N N . GLY A 1 301 ? 33.038 -7.188 3.948 1.00 25.07 301 GLY A N 1
ATOM 2327 C CA . GLY A 1 301 ? 32.460 -7.899 5.088 1.00 24.52 301 GLY A CA 1
ATOM 2328 C C . GLY A 1 301 ? 33.003 -7.494 6.448 1.00 23.61 301 GLY A C 1
ATOM 2329 O O . GLY A 1 301 ? 32.716 -8.149 7.448 1.00 23.84 301 GLY A O 1
ATOM 2330 N N . VAL A 1 302 ? 33.783 -6.418 6.495 1.00 23.04 302 VAL A N 1
ATOM 2331 C CA . VAL A 1 302 ? 34.281 -5.877 7.757 1.00 22.88 302 VAL A CA 1
ATOM 2332 C C . VAL A 1 302 ? 33.856 -4.414 7.867 1.00 21.72 302 VAL A C 1
ATOM 2333 O O . VAL A 1 302 ? 33.567 -3.776 6.851 1.00 21.98 302 VAL A O 1
ATOM 2337 N N . PRO A 1 303 ? 33.813 -3.879 9.098 1.00 21.28 303 PRO A N 1
ATOM 2338 C CA . PRO A 1 303 ? 33.376 -2.496 9.276 1.00 20.85 303 PRO A CA 1
ATOM 2339 C C . PRO A 1 303 ? 34.255 -1.523 8.496 1.00 20.89 303 PRO A C 1
ATOM 2340 O O . PRO A 1 303 ? 35.483 -1.665 8.497 1.00 21.22 303 PRO A O 1
ATOM 2344 N N . GLY A 1 304 ? 33.616 -0.575 7.815 1.00 20.35 304 GLY A N 1
ATOM 2345 C CA . GLY A 1 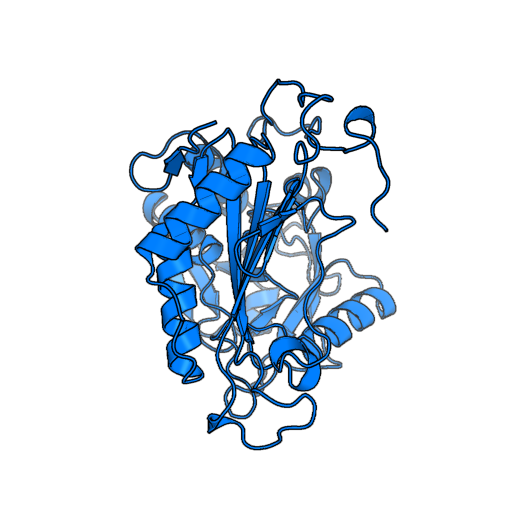304 ? 34.307 0.364 6.937 1.00 20.63 304 GLY A CA 1
ATOM 2346 C C . GLY A 1 304 ? 34.898 1.546 7.683 1.00 20.39 304 GLY A C 1
ATOM 2347 O O . GLY A 1 304 ? 34.554 1.797 8.852 1.00 19.90 304 GLY A O 1
ATOM 2348 N N . PRO A 1 305 ? 35.816 2.276 7.024 1.00 20.76 305 PRO A N 1
ATOM 2349 C CA . PRO A 1 305 ? 36.546 3.346 7.707 1.00 20.98 305 PRO A CA 1
ATOM 2350 C C . PRO A 1 305 ? 35.673 4.506 8.203 1.00 20.38 305 PRO A C 1
ATOM 2351 O O . PRO A 1 305 ? 35.904 5.032 9.304 1.00 20.44 305 PRO A O 1
ATOM 2355 N N . ILE A 1 306 ? 34.687 4.898 7.405 1.00 20.13 306 ILE A N 1
ATOM 2356 C CA . ILE A 1 306 ? 33.834 6.029 7.753 1.00 19.61 306 ILE A CA 1
ATOM 2357 C C . ILE A 1 306 ? 32.949 5.638 8.946 1.00 19.06 306 ILE A C 1
ATOM 2358 O O . ILE A 1 306 ? 32.832 6.398 9.902 1.00 19.04 306 ILE A O 1
ATOM 2363 N N . THR A 1 307 ? 32.376 4.437 8.899 1.00 18.50 307 THR A N 1
ATOM 2364 C CA . THR A 1 307 ? 31.602 3.900 10.026 1.00 18.20 307 THR A CA 1
ATOM 2365 C C . THR A 1 307 ? 32.419 3.931 11.318 1.00 18.25 307 THR A C 1
ATOM 2366 O O . THR A 1 307 ? 31.939 4.411 12.352 1.00 17.70 307 THR A O 1
ATOM 2370 N N . GLN A 1 308 ? 33.645 3.417 11.277 1.00 18.85 308 GLN A N 1
ATOM 2371 C CA . GLN A 1 308 ? 34.474 3.386 12.478 1.00 19.45 308 GLN A CA 1
ATOM 2372 C C . GLN A 1 308 ? 34.768 4.796 12.966 1.00 19.29 308 GLN A C 1
ATOM 2373 O O . GLN A 1 308 ? 34.760 5.057 14.167 1.00 18.95 308 GLN A O 1
ATOM 2379 N N . SER A 1 309 ? 35.010 5.717 12.038 1.00 19.31 309 SER A N 1
ATOM 2380 C CA . SER A 1 309 ? 35.251 7.113 12.419 1.00 19.24 309 SER A CA 1
ATOM 2381 C C . SER A 1 309 ? 34.008 7.721 13.077 1.00 18.52 309 SER A C 1
ATOM 2382 O O . SER A 1 309 ? 34.108 8.439 14.082 1.00 18.06 309 SER A O 1
ATOM 2385 N N . ILE A 1 310 ? 32.834 7.400 12.543 1.00 17.90 310 ILE A N 1
ATOM 2386 C CA . ILE A 1 310 ? 31.588 7.918 13.100 1.00 17.64 310 ILE A CA 1
ATOM 2387 C C . ILE A 1 310 ? 31.304 7.342 14.484 1.00 17.29 310 ILE A C 1
ATOM 2388 O O . ILE A 1 310 ? 30.877 8.066 15.376 1.00 17.00 310 ILE A O 1
ATOM 2393 N N . ILE A 1 311 ? 31.531 6.044 14.657 1.00 17.26 311 ILE A N 1
ATOM 2394 C CA . ILE A 1 311 ? 31.300 5.406 15.953 1.00 17.02 311 ILE A CA 1
ATOM 2395 C C . ILE A 1 311 ? 32.208 6.043 17.009 1.00 17.52 311 ILE A C 1
ATOM 2396 O O . ILE A 1 311 ? 31.744 6.433 18.081 1.00 17.36 311 ILE A O 1
ATOM 2401 N N . ARG A 1 312 ? 33.494 6.170 16.692 1.00 18.38 312 ARG A N 1
ATOM 2402 C CA . ARG A 1 312 ? 34.446 6.741 17.649 1.00 19.10 312 ARG A CA 1
ATOM 2403 C C . ARG A 1 312 ? 34.058 8.177 17.995 1.00 18.87 312 ARG A C 1
ATOM 2404 O O . ARG A 1 312 ? 34.038 8.563 19.162 1.00 18.56 312 ARG A O 1
ATOM 2412 N N . ARG A 1 313 ? 33.728 8.956 16.970 1.00 18.88 313 ARG A N 1
ATOM 2413 C CA . ARG A 1 313 ? 33.347 10.348 17.172 1.00 18.96 313 ARG A CA 1
ATOM 2414 C C . ARG A 1 313 ? 32.047 10.504 17.967 1.00 17.82 313 ARG A C 1
ATOM 2415 O O . ARG A 1 313 ? 31.931 11.417 18.778 1.00 18.09 313 ARG A O 1
ATOM 2423 N N . TYR A 1 314 ? 31.088 9.608 17.753 1.00 16.75 314 TYR A N 1
ATOM 2424 C CA . TYR A 1 314 ? 29.839 9.627 18.513 1.00 15.78 314 TYR A CA 1
ATOM 2425 C C . TYR A 1 314 ? 30.143 9.486 20.001 1.00 15.68 314 TYR A C 1
ATOM 2426 O O . TYR A 1 314 ? 29.634 10.244 20.842 1.00 15.58 314 TYR A O 1
ATOM 2435 N N . TRP A 1 315 ? 30.989 8.514 20.320 1.00 15.86 315 TRP A N 1
ATOM 2436 C CA . TRP A 1 315 ? 31.339 8.266 21.713 1.00 15.90 315 TRP A CA 1
ATOM 2437 C C . TRP A 1 315 ? 32.233 9.339 22.313 1.00 16.77 315 TRP A C 1
ATOM 2438 O O . TRP A 1 315 ? 32.188 9.572 23.518 1.00 16.79 315 TRP A O 1
ATOM 2449 N N . GLU A 1 316 ? 33.008 10.020 21.480 1.00 17.68 316 GLU A N 1
ATOM 2450 C CA . GLU A 1 316 ? 33.754 11.199 21.935 1.00 18.90 316 GLU A CA 1
ATOM 2451 C C . GLU A 1 316 ? 32.818 12.338 22.320 1.00 18.89 316 GLU A C 1
ATOM 2452 O O . GLU A 1 316 ? 33.025 13.006 23.338 1.00 18.97 316 GLU A O 1
ATOM 2458 N N . LEU A 1 317 ? 31.790 12.552 21.509 1.00 18.47 317 LEU A N 1
ATOM 2459 C CA . LEU A 1 317 ? 30.799 13.589 21.773 1.00 18.78 317 LEU A CA 1
ATOM 2460 C C . LEU A 1 317 ? 29.969 13.293 23.029 1.00 18.76 317 LEU A C 1
ATOM 2461 O O . LEU A 1 317 ? 29.418 14.198 23.629 1.00 19.09 317 LEU A O 1
ATOM 2466 N N . ASN A 1 318 ? 29.879 12.027 23.411 1.00 18.94 318 ASN A N 1
ATOM 2467 C CA . ASN A 1 318 ? 29.229 11.658 24.662 1.00 19.56 318 ASN A CA 1
ATOM 2468 C C . ASN A 1 318 ? 30.004 12.059 25.917 1.00 20.31 318 ASN A C 1
ATOM 2469 O O . ASN A 1 318 ? 29.438 12.101 27.010 1.00 19.42 318 ASN A O 1
ATOM 2474 N N . VAL A 1 319 ? 31.301 12.322 25.764 1.00 21.59 319 VAL A N 1
ATOM 2475 C CA . VAL A 1 319 ? 32.161 12.661 26.904 1.00 23.44 319 VAL A CA 1
ATOM 2476 C C . VAL A 1 319 ? 32.544 14.130 26.885 1.00 24.97 319 VAL A C 1
ATOM 2477 O O . VAL A 1 319 ? 32.637 14.778 27.936 1.00 24.57 319 VAL A O 1
ATOM 2481 N N . GLU A 1 320 ? 32.792 14.664 25.698 1.00 27.30 320 GLU A N 1
ATOM 2482 C CA . GLU A 1 320 ? 33.136 16.061 25.593 1.00 30.55 320 GLU A CA 1
ATOM 2483 C C . GLU A 1 320 ? 32.311 16.734 24.524 1.00 31.33 320 GLU A C 1
ATOM 2484 O O . GLU A 1 320 ? 32.528 16.522 23.327 1.00 31.52 320 GLU A O 1
ATOM 2490 N N . SER A 1 321 ? 31.337 17.516 24.979 1.00 31.54 321 SER A N 1
ATOM 2491 C CA . SER A 1 321 ? 30.541 18.359 24.100 1.00 31.75 321 SER A CA 1
ATOM 2492 C C . SER A 1 321 ? 29.757 19.383 24.918 1.00 33.09 321 SER A C 1
ATOM 2493 O O . SER A 1 321 ? 28.895 19.016 25.736 1.00 33.54 321 SER A O 1
ATOM 2496 N N . SER A 1 322 ? 30.041 20.659 24.689 1.00 32.69 322 SER A N 1
ATOM 2497 C CA . SER A 1 322 ? 29.339 21.731 25.384 1.00 33.35 322 SER A CA 1
ATOM 2498 C C . SER A 1 322 ? 27.855 21.729 25.032 1.00 31.36 322 SER A C 1
ATOM 2499 O O . SER A 1 322 ? 27.003 21.692 25.921 1.00 32.86 322 SER A O 1
ATOM 2502 N N . SER A 1 323 ? 27.558 21.754 23.737 1.00 29.52 323 SER A N 1
ATOM 2503 C CA . SER A 1 323 ? 26.191 21.963 23.277 1.00 27.40 323 SER A CA 1
ATOM 2504 C C . SER A 1 323 ? 25.289 20.744 23.499 1.00 24.77 323 SER A C 1
ATOM 2505 O O . SER A 1 323 ? 24.102 20.902 23.741 1.00 25.87 323 SER A O 1
ATOM 2508 N N . LEU A 1 324 ? 25.853 19.541 23.458 1.00 22.34 324 LEU A N 1
ATOM 2509 C CA . LEU A 1 324 ? 25.050 18.315 23.463 1.00 20.16 324 LEU A CA 1
ATOM 2510 C C . LEU A 1 324 ? 24.799 17.703 24.843 1.00 18.58 324 LEU A C 1
ATOM 2511 O O . LEU A 1 324 ? 23.894 16.878 24.982 1.00 17.28 324 LEU A O 1
ATOM 2516 N N . LEU A 1 325 ? 25.579 18.090 25.855 1.00 17.70 325 LEU A N 1
ATOM 2517 C CA . LEU A 1 325 ? 25.506 17.450 27.175 1.00 17.11 325 LEU A CA 1
ATOM 2518 C C . LEU A 1 325 ? 24.842 18.327 28.245 1.00 16.68 325 LEU A C 1
ATOM 2519 O O . LEU A 1 325 ? 25.171 19.510 28.377 1.00 17.02 325 LEU A O 1
ATOM 2524 N N . THR A 1 326 ? 23.925 17.729 29.013 1.00 16.07 326 THR A N 1
ATOM 2525 C CA . THR A 1 326 ? 23.287 18.367 30.167 1.00 15.74 326 THR A CA 1
ATOM 2526 C C . THR A 1 326 ? 23.585 17.565 31.449 1.00 15.54 326 THR A C 1
ATOM 2527 O O . THR A 1 326 ? 23.179 16.389 31.581 1.00 15.13 326 THR A O 1
ATOM 2531 N N . PRO A 1 327 ? 24.284 18.183 32.416 1.00 15.55 327 PRO A N 1
ATOM 2532 C CA . PRO A 1 327 ? 24.679 17.407 33.587 1.00 15.55 327 PRO A CA 1
ATOM 2533 C C . PRO A 1 327 ? 23.539 17.079 34.534 1.00 15.56 327 PRO A C 1
ATOM 2534 O O . PRO A 1 327 ? 22.681 17.915 34.790 1.00 15.76 327 PRO A O 1
ATOM 2538 N N . VAL A 1 328 ? 23.542 15.858 35.047 1.00 15.30 328 VAL A N 1
ATOM 2539 C CA . VAL A 1 328 ? 22.589 15.458 36.063 1.00 15.35 328 VAL A CA 1
ATOM 2540 C C . VAL A 1 328 ? 23.132 15.951 37.408 1.00 15.49 328 VAL A C 1
ATOM 2541 O O . VAL A 1 328 ? 24.331 15.859 37.671 1.00 15.52 328 VAL A O 1
ATOM 2545 N N . GLN A 1 329 ? 22.256 16.503 38.239 1.00 15.61 329 GLN A N 1
ATOM 2546 C CA . GLN A 1 329 ? 22.651 17.043 39.545 1.00 16.00 329 GLN A CA 1
ATOM 2547 C C . GLN A 1 329 ? 22.475 15.979 40.631 1.00 15.90 329 GLN A C 1
ATOM 2548 O O . GLN A 1 329 ? 21.489 15.983 41.365 1.00 15.75 329 GLN A O 1
ATOM 2554 N N . TYR A 1 330 ? 23.446 15.079 40.724 1.00 16.10 330 TYR A N 1
ATOM 2555 C CA . TYR A 1 330 ? 23.381 13.953 41.665 1.00 16.16 330 TYR A CA 1
ATOM 2556 C C . TYR A 1 330 ? 23.430 14.422 43.108 1.00 16.52 330 TYR A C 1
ATOM 2557 O O . TYR A 1 330 ? 23.979 15.477 43.408 1.00 16.78 330 TYR A O 1
#

InterPro domains:
  IPR001544 Aminotransferase class IV [PF01063] (67-292)
  IPR036038 Aminotransferase-like, PLP-dependent enzymes [SSF56752] (37-317)
  IPR043131 Branched-chain-amino-acid aminotransferase-like, N-terminal [G3DSA:3.30.470.10] (1-154)
  IPR043132 Branched-chain-amino-acid aminotransferase-like, C-terminal [G3DSA:3.20.10.10] (155-330)
  IPR050571 Class-IV Pyridoxal-Phosphate-Dependent Aminotransferase [PTHR42743] (38-321)

Solvent-accessible surface area: 14936 Å² total; per-residue (Å²): 93,156,106,52,97,31,101,104,43,96,31,52,81,150,16,77,14,111,45,3,89,21,27,151,39,150,11,67,106,88,35,108,24,5,2,3,1,4,30,22,96,50,47,60,28,36,44,40,108,35,181,79,36,108,88,0,14,12,140,77,112,26,15,2,0,18,0,14,0,3,0,2,54,10,31,0,4,19,2,89,32,2,0,109,30,0,31,65,6,0,119,72,41,203,3,135,29,71,40,76,63,104,72,0,37,122,29,0,34,72,0,0,11,67,0,30,0,65,0,0,20,0,3,0,10,0,4,35,0,60,14,98,75,87,64,46,199,55,94,114,116,18,135,36,34,4,14,2,94,0,34,31,13,76,49,71,9,61,35,68,86,2,126,74,5,3,81,0,0,1,0,96,67,12,99,18,26,69,166,111,85,55,36,6,70,14,36,13,89,60,74,48,14,7,89,136,0,69,102,14,7,152,116,100,66,53,65,10,5,0,0,5,14,67,116,30,38,5,0,8,1,12,27,10,8,0,0,3,0,76,113,25,44,0,46,1,3,25,152,7,1,21,49,9,11,6,16,86,0,0,22,79,4,0,106,90,77,68,43,101,10,72,86,23,88,0,54,58,72,73,0,71,88,4,56,10,3,0,0,1,21,17,22,1,0,0,1,2,2,6,10,0,52,54,79,87,6,76,108,24,90,22,11,102,25,1,99,51,0,4,101,92,1,2,78,24,0,83,128,15,113,107,25,26,45,75,10,134,109

B-factor: mean 18.56, std 7.13, range [9.62, 52.81]

Sequence (329 aa):
AFSADTSEIVYTHDTGLDYITYSDYELDPANPLAGGAAWIEGAFVPPSEARISIFDQGYLHSDVTYTVFHVWNGNAFRLDDHIERLFSNAESMRIIPPLTQDEVKEIALELVAKTELREAFVSVSITRGYSSTPGERDITKHRPQVYMYAVPYQWIVPFDRIRDGVHAMVAQSVRRTPRSSIDPQVKNFQWGDLIRAVQETHDRGFEAPLLLDGDGLLAEGSGFNVVVIKDGVVRSPGRAALPGITRKTVLEIAESLGHEAILADITLAELLDADEVLGCTTAGGVWPFVSVDGNPISDGVPGPITQSIIRRYWELNVESSSLLTPVQY

CATH classification: 3.30.470.10 (+1 more: 3.20.10.10)

Radius of gyration: 20.0 Å; Cα contacts (8 Å, |Δi|>4): 713; chains: 1; bounding box: 54×40×56 Å

Nearest PDB structures (foldseek):
  3wwh-assembly1_A-2  TM=1.000E+00  e=4.732E-78  Arthrobacter sp. KNK168
  3wwi-assembly2_D  TM=9.839E-01  e=3.534E-70  Arthrobacter sp. KNK168
  5fr9-assembly1_D  TM=9.833E-01  e=2.616E-66  Arthrobacter sp.
  8ivp-assembly1_C  TM=9.891E-01  e=7.651E-49  Mycolicibacterium vanbaalenii PYR-1
  7wud-assembly1_A  TM=9.581E-01  e=3.175E-48  Rhodobacter sp. 140A

Secondary structure (DSSP, 8-state):
-----GGG-------S-TT---------TT-TTTT-EEEETTEEE-GGG----TT-HHHHT--EEEEEEEEETTEEESHHHHHHHHHHHHHHTT---SS-HHHHHHHHHHHHHHHT-SSEEEEEEEEEEE-SSTT---TTT-EEEEEEEEEE---SS-HHHHHH-EEEEE--S--PPPTTTS-TTS--S--HHHHHHHHHHHHHT-SEEEEE-TTS-EEEETTBEEEEEETTEEEEESSSS---HHHHHHHHHHHHTT--EEEE---HHHHHT-SEEEEEETTTEEEEEEEETTEESTTSS--HHHHHHHHHHHHHTTS-TTTEEE---

Organism: NCBI:txid1042534